Protein AF-A0A1I8D0S3-F1 (afdb_monomer_lite)

Sequence (203 aa):
MSKLLKAFLSNPPATHYLSRSLTTKRNPNIQIRMSQGSDTSQIRKLLYEDFLQNEPIARILQITAEDCKVYFESLLGHPFTKEHSICAYPYILFAKLKHLTFDENLNTDATVGIDKDSDIGKFRAIIKQTKTESTAIIPKGCHTLIRHELISVPINYGGCGVGQRMCTEGLDMLIKKVPEIQFSWTESTSEYSFKATSKVEIF

Radius of gyration: 17.27 Å; chains: 1; bounding box: 38×47×44 Å

Structure (mmCIF, N/CA/C/O backbone):
data_AF-A0A1I8D0S3-F1
#
_entry.id   AF-A0A1I8D0S3-F1
#
loop_
_atom_site.group_PDB
_atom_site.id
_atom_site.type_symbol
_atom_site.label_atom_id
_atom_site.label_alt_id
_atom_site.label_comp_id
_atom_site.label_asym_id
_atom_site.label_entity_id
_atom_site.label_seq_id
_atom_site.pdbx_PDB_ins_code
_atom_site.Cartn_x
_atom_site.Cartn_y
_atom_site.Cartn_z
_atom_site.occupancy
_atom_site.B_iso_or_equiv
_atom_site.auth_seq_id
_atom_site.auth_comp_id
_atom_site.auth_asym_id
_atom_site.auth_atom_id
_atom_site.pdbx_PDB_model_num
ATOM 1 N N . MET A 1 1 ? -18.062 8.405 -19.577 1.00 44.22 1 MET A N 1
ATOM 2 C CA . MET A 1 1 ? -16.936 7.441 -19.534 1.00 44.22 1 MET A CA 1
ATOM 3 C C . MET A 1 1 ? -15.738 8.077 -20.235 1.00 44.22 1 MET A C 1
ATOM 5 O O . MET A 1 1 ? -15.873 8.437 -21.401 1.00 44.22 1 MET A O 1
ATOM 9 N N . SER A 1 2 ? -14.636 8.347 -19.523 1.00 49.31 2 SER A N 1
ATOM 10 C CA . SER A 1 2 ? -13.513 9.144 -20.054 1.00 49.31 2 SER A CA 1
ATOM 11 C C . SER A 1 2 ? -12.771 8.411 -21.184 1.00 49.31 2 SER A C 1
ATOM 13 O O . SER A 1 2 ? -12.760 7.179 -21.238 1.00 49.31 2 SER A O 1
ATOM 15 N N . LYS A 1 3 ? -12.139 9.160 -22.101 1.00 42.34 3 LYS A N 1
ATOM 16 C CA . LYS A 1 3 ? -11.325 8.595 -23.199 1.00 42.34 3 LYS A CA 1
ATOM 17 C C . LYS A 1 3 ? -10.197 7.684 -22.684 1.00 42.34 3 LYS A C 1
ATOM 19 O O . LYS A 1 3 ? -9.874 6.704 -23.345 1.00 42.34 3 LYS A O 1
ATOM 24 N N . LEU A 1 4 ? -9.671 7.964 -21.489 1.00 37.38 4 LEU A N 1
ATOM 25 C CA . LEU A 1 4 ? -8.655 7.150 -20.814 1.00 37.38 4 LEU A CA 1
ATOM 26 C C . LEU A 1 4 ? -9.190 5.763 -20.431 1.00 37.38 4 LEU A C 1
ATOM 28 O O . LEU A 1 4 ? -8.530 4.756 -20.668 1.00 37.38 4 LEU A O 1
ATOM 32 N N . LEU A 1 5 ? -10.423 5.704 -19.917 1.00 36.44 5 LEU A N 1
ATOM 33 C CA . LEU A 1 5 ? -11.072 4.445 -19.552 1.00 36.44 5 LEU A CA 1
ATOM 34 C C . LEU A 1 5 ? -11.363 3.581 -20.791 1.00 36.44 5 LEU A C 1
ATOM 36 O O . LEU A 1 5 ? -11.221 2.365 -20.745 1.00 36.44 5 LEU A O 1
ATOM 40 N N . LYS A 1 6 ? -11.719 4.209 -21.924 1.00 40.00 6 LYS A N 1
ATOM 41 C CA . LYS A 1 6 ? -11.861 3.505 -23.210 1.00 40.00 6 LYS A CA 1
ATOM 42 C C . LYS A 1 6 ? -10.529 2.937 -23.701 1.00 40.00 6 LYS A C 1
ATOM 44 O O . LYS A 1 6 ? -10.516 1.787 -24.117 1.00 40.00 6 LYS A O 1
ATOM 49 N N . ALA A 1 7 ? -9.437 3.701 -23.603 1.00 40.97 7 ALA A N 1
ATOM 50 C CA . ALA A 1 7 ? -8.102 3.255 -24.006 1.00 40.97 7 ALA A CA 1
ATOM 51 C C . ALA A 1 7 ? -7.618 2.040 -23.191 1.00 40.97 7 ALA A C 1
ATOM 53 O O . ALA A 1 7 ? -7.082 1.091 -23.763 1.00 40.97 7 ALA A O 1
ATOM 54 N N . PHE A 1 8 ? -7.876 2.042 -21.877 1.00 37.53 8 PHE A N 1
ATOM 55 C CA . PHE A 1 8 ? -7.520 0.946 -20.970 1.00 37.53 8 PHE A CA 1
ATOM 56 C C . PHE A 1 8 ? -8.289 -0.352 -21.272 1.00 37.53 8 PHE A C 1
ATOM 58 O O . PHE A 1 8 ? -7.738 -1.442 -21.167 1.00 37.53 8 PHE A O 1
ATOM 65 N N . LEU A 1 9 ? -9.551 -0.241 -21.701 1.00 42.16 9 LEU A N 1
ATOM 66 C CA . LEU A 1 9 ? -10.380 -1.394 -22.072 1.00 42.16 9 LEU A CA 1
ATOM 67 C C . LEU A 1 9 ? -10.106 -1.908 -23.495 1.00 42.16 9 LEU A C 1
ATOM 69 O O . LEU A 1 9 ? -10.365 -3.075 -23.774 1.00 42.16 9 LEU A O 1
ATOM 73 N N . SER A 1 10 ? -9.599 -1.060 -24.396 1.00 39.72 10 SER A N 1
ATOM 74 C CA . SER A 1 10 ? -9.344 -1.423 -25.799 1.00 39.72 10 SER A CA 1
ATOM 75 C C . SER A 1 10 ? -7.997 -2.106 -26.056 1.00 39.72 10 SER A C 1
ATOM 77 O O . SER A 1 10 ? -7.841 -2.727 -27.099 1.00 39.72 10 SER A O 1
ATOM 79 N N . ASN A 1 11 ? -7.039 -2.002 -25.129 1.00 37.41 11 ASN A N 1
ATOM 80 C CA . ASN A 1 11 ? -5.733 -2.664 -25.203 1.00 37.41 11 ASN A CA 1
ATOM 81 C C . ASN A 1 11 ? -5.403 -3.298 -23.843 1.00 37.41 11 ASN A C 1
ATOM 83 O O . ASN A 1 11 ? -4.572 -2.758 -23.106 1.00 37.41 11 ASN A O 1
ATOM 87 N N . PRO A 1 12 ? -6.057 -4.413 -23.466 1.00 38.16 12 PRO A N 1
ATOM 88 C CA . PRO A 1 12 ? -5.646 -5.145 -22.280 1.00 38.16 12 PRO A CA 1
ATOM 89 C C . PRO A 1 12 ? -4.169 -5.544 -22.453 1.00 38.16 12 PRO A C 1
ATOM 91 O O . PRO A 1 12 ? -3.818 -6.114 -23.492 1.00 38.16 12 PRO A O 1
ATOM 94 N N . PRO A 1 13 ? -3.276 -5.223 -21.497 1.00 40.91 13 PRO A N 1
ATOM 95 C CA . PRO A 1 13 ? -1.889 -5.653 -21.580 1.00 40.91 13 PRO A CA 1
ATOM 96 C C . PRO A 1 13 ? -1.868 -7.172 -21.729 1.00 40.91 13 PRO A C 1
ATOM 98 O O . PRO A 1 13 ? -2.562 -7.869 -20.989 1.00 40.91 13 PRO A O 1
ATOM 101 N N . ALA A 1 14 ? -1.109 -7.662 -22.714 1.00 36.03 14 ALA A N 1
ATOM 102 C CA . ALA A 1 14 ? -1.033 -9.074 -23.058 1.00 36.03 14 ALA A CA 1
ATOM 103 C C . ALA A 1 14 ? -0.903 -9.929 -21.789 1.00 36.03 14 ALA A C 1
ATOM 105 O O . ALA A 1 14 ? 0.106 -9.885 -21.083 1.00 36.03 14 ALA A O 1
ATOM 106 N N . THR A 1 15 ? -1.947 -10.704 -21.500 1.00 39.09 15 THR A N 1
ATOM 107 C CA . THR A 1 15 ? -2.009 -11.694 -20.424 1.00 39.09 15 THR A CA 1
ATOM 108 C C . THR A 1 15 ? -1.133 -12.893 -20.784 1.00 39.09 15 THR A C 1
ATOM 110 O O . THR A 1 15 ? -1.614 -14.002 -20.984 1.00 39.09 15 THR A O 1
ATOM 113 N N . HIS A 1 16 ? 0.178 -12.678 -20.869 1.00 31.36 16 HIS A N 1
ATOM 114 C CA . HIS A 1 16 ? 1.186 -13.735 -20.903 1.00 31.36 16 HIS A CA 1
ATOM 115 C C . HIS A 1 16 ? 1.765 -13.963 -19.504 1.00 31.36 16 HIS A C 1
ATOM 117 O O . HIS A 1 16 ? 2.970 -14.022 -19.313 1.00 31.36 16 HIS A O 1
ATOM 123 N N . TYR A 1 17 ? 0.897 -14.133 -18.507 1.00 40.31 17 TYR A N 1
ATOM 124 C CA . TYR A 1 17 ? 1.278 -14.747 -17.237 1.00 40.31 17 TYR A CA 1
ATOM 125 C C . TYR A 1 17 ? 0.223 -15.781 -16.870 1.00 40.31 17 TYR A C 1
ATOM 127 O O . TYR A 1 17 ? -0.753 -15.515 -16.178 1.00 40.31 17 TYR A O 1
ATOM 135 N N . LEU A 1 18 ? 0.441 -16.951 -17.472 1.00 33.97 18 LEU A N 1
ATOM 136 C CA . LEU A 1 18 ? -0.115 -18.269 -17.197 1.00 33.97 18 LEU A CA 1
ATOM 137 C C . LEU A 1 18 ? -1.022 -18.353 -15.964 1.00 33.97 18 LEU A C 1
ATOM 139 O O . LEU A 1 18 ? -0.597 -18.112 -14.833 1.00 33.97 18 LEU A O 1
ATOM 143 N N . SER A 1 19 ? -2.225 -18.867 -16.217 1.00 33.97 19 SER A N 1
ATOM 144 C CA . SER A 1 19 ? -3.106 -19.562 -15.284 1.00 33.97 19 SER A CA 1
ATOM 145 C C . SER A 1 19 ? -2.373 -20.715 -14.582 1.00 33.97 19 SER A C 1
ATOM 147 O O . SER A 1 19 ? -2.614 -21.894 -14.840 1.00 33.97 19 SER A O 1
ATOM 149 N N . ARG A 1 20 ? -1.437 -20.408 -13.685 1.00 38.03 20 ARG A N 1
ATOM 150 C CA . ARG A 1 20 ? -1.008 -21.375 -12.684 1.00 38.03 20 ARG A CA 1
ATOM 151 C C . ARG A 1 20 ? -2.159 -21.487 -11.703 1.00 38.03 20 ARG A C 1
ATOM 153 O O . ARG A 1 20 ? -2.494 -20.513 -11.037 1.00 38.03 20 ARG A O 1
ATOM 160 N N . SER A 1 21 ? -2.771 -22.669 -11.661 1.00 35.53 21 SER A N 1
ATOM 161 C CA . SER A 1 21 ? -3.626 -23.120 -10.566 1.00 35.53 21 SER A CA 1
ATOM 162 C C . SER A 1 21 ? -3.042 -22.609 -9.245 1.00 35.53 21 SER A C 1
ATOM 164 O O . SER A 1 21 ? -1.994 -23.084 -8.806 1.00 35.53 21 SER A O 1
ATOM 166 N N . LEU A 1 22 ? -3.681 -21.593 -8.656 1.00 42.34 22 LEU A N 1
ATOM 167 C CA . LEU A 1 22 ? -3.302 -21.003 -7.376 1.00 42.34 22 LEU A CA 1
ATOM 168 C C . LEU A 1 22 ? -3.680 -21.990 -6.269 1.00 42.34 22 LEU A C 1
ATOM 170 O O . LEU A 1 22 ? -4.601 -21.760 -5.492 1.00 42.34 22 LEU A O 1
ATOM 174 N N . THR A 1 23 ? -2.971 -23.112 -6.180 1.00 40.44 23 THR A N 1
ATOM 175 C CA . THR A 1 23 ? -2.875 -23.839 -4.918 1.00 40.44 23 THR A CA 1
ATOM 176 C C . THR A 1 23 ? -2.068 -22.950 -3.983 1.00 40.44 23 THR A C 1
ATOM 178 O O . THR A 1 23 ? -0.839 -23.004 -3.962 1.00 40.44 23 THR A O 1
ATOM 181 N N . THR A 1 24 ? -2.764 -22.070 -3.264 1.00 51.47 24 THR A N 1
ATOM 182 C CA . THR A 1 24 ? -2.231 -21.171 -2.237 1.00 51.47 24 THR A CA 1
ATOM 183 C C . THR A 1 24 ? -1.714 -21.993 -1.060 1.00 51.47 24 THR A C 1
ATOM 185 O O . THR A 1 24 ? -2.347 -22.075 -0.008 1.00 51.47 24 THR A O 1
ATOM 188 N N . LYS A 1 25 ? -0.565 -22.653 -1.218 1.00 56.25 25 LYS A N 1
ATOM 189 C CA . LYS A 1 25 ? 0.147 -23.216 -0.073 1.00 56.25 25 LYS A CA 1
ATOM 190 C C . LYS A 1 25 ? 0.787 -22.059 0.683 1.00 56.25 25 LYS A C 1
ATOM 192 O O . LYS A 1 25 ? 1.736 -21.441 0.205 1.00 56.25 25 LYS A O 1
ATOM 197 N N . ARG A 1 26 ? 0.232 -21.761 1.861 1.00 67.06 26 ARG A N 1
ATOM 198 C CA . ARG A 1 26 ? 0.803 -20.818 2.828 1.00 67.06 26 ARG A CA 1
ATOM 199 C C . ARG A 1 26 ? 2.270 -21.183 3.049 1.00 67.06 26 ARG A C 1
ATOM 201 O O . ARG A 1 26 ? 2.559 -22.307 3.447 1.00 67.06 26 ARG A O 1
ATOM 208 N N . ASN A 1 27 ? 3.183 -20.246 2.800 1.00 69.69 27 ASN A N 1
ATOM 209 C CA . ASN A 1 27 ? 4.579 -20.423 3.181 1.00 69.69 27 ASN A CA 1
ATO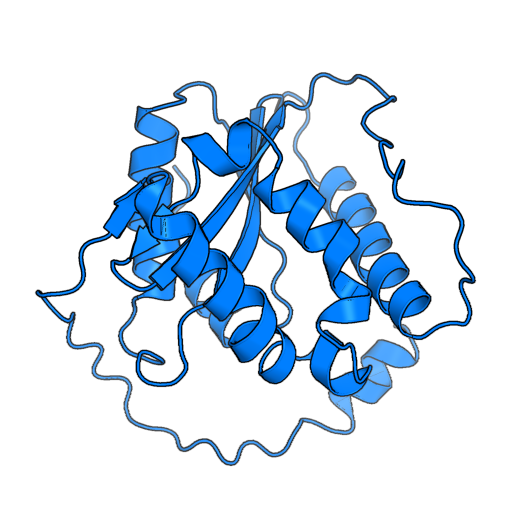M 210 C C . ASN A 1 27 ? 4.693 -20.183 4.701 1.00 69.69 27 ASN A C 1
ATOM 212 O O . ASN A 1 27 ? 4.486 -19.043 5.131 1.00 69.69 27 ASN A O 1
ATOM 216 N N . PRO A 1 28 ? 4.976 -21.219 5.515 1.00 69.69 28 PRO A N 1
ATOM 217 C CA . PRO A 1 28 ? 5.017 -21.091 6.972 1.00 69.69 28 PRO A CA 1
ATOM 218 C C . PRO A 1 28 ? 6.174 -20.208 7.454 1.00 69.69 28 PRO A C 1
ATOM 220 O O . PRO A 1 28 ? 6.114 -19.686 8.560 1.00 69.69 28 PRO A O 1
ATOM 223 N N . ASN A 1 29 ? 7.186 -19.983 6.613 1.00 76.75 29 ASN A N 1
ATOM 224 C CA . ASN A 1 29 ? 8.354 -19.176 6.957 1.00 76.75 29 ASN A CA 1
ATOM 225 C C . ASN A 1 29 ? 8.113 -17.669 6.768 1.00 76.75 29 ASN A C 1
ATOM 227 O O . ASN A 1 29 ? 8.973 -16.867 7.119 1.00 76.75 29 ASN A O 1
ATOM 231 N N . ILE A 1 30 ? 6.966 -17.267 6.203 1.00 81.12 30 ILE A N 1
ATOM 232 C CA . ILE A 1 30 ? 6.614 -15.853 6.029 1.00 81.12 30 ILE A CA 1
ATOM 233 C C . ILE A 1 30 ? 5.783 -15.388 7.223 1.00 81.12 30 ILE A C 1
ATOM 235 O O . ILE A 1 30 ? 4.610 -15.764 7.370 1.00 81.12 30 ILE A O 1
ATOM 239 N N . GLN A 1 31 ? 6.383 -14.522 8.036 1.00 87.06 31 GLN A N 1
ATOM 240 C CA . GLN A 1 31 ? 5.745 -13.890 9.186 1.00 87.06 31 GLN A CA 1
ATOM 241 C C . GLN A 1 31 ? 5.249 -12.486 8.831 1.00 87.06 31 GLN A C 1
ATOM 243 O O . GLN A 1 31 ? 6.036 -11.652 8.384 1.00 87.06 31 GLN A O 1
ATOM 248 N N . ILE A 1 32 ? 3.964 -12.221 9.082 1.00 88.25 32 ILE A N 1
ATOM 249 C CA . ILE A 1 32 ? 3.396 -10.869 9.040 1.00 88.25 32 ILE A CA 1
ATOM 250 C C . ILE A 1 32 ? 3.638 -10.210 10.403 1.00 88.25 32 ILE A C 1
ATOM 252 O O . ILE A 1 32 ? 3.363 -10.817 11.438 1.00 88.25 32 ILE A O 1
ATOM 256 N N . ARG A 1 33 ? 4.184 -8.994 10.419 1.00 89.88 33 ARG A N 1
ATOM 257 C CA . ARG A 1 33 ? 4.495 -8.206 11.622 1.00 89.88 33 ARG A CA 1
ATOM 258 C C . ARG A 1 33 ? 4.450 -6.710 11.320 1.00 89.88 33 ARG A C 1
ATOM 260 O O . ARG A 1 33 ? 4.421 -6.321 10.162 1.00 89.88 33 ARG A O 1
ATOM 267 N N . MET A 1 34 ? 4.515 -5.866 12.344 1.00 87.56 34 MET A N 1
ATOM 268 C CA . MET A 1 34 ? 4.767 -4.434 12.142 1.00 87.56 34 MET A CA 1
ATOM 269 C C . MET A 1 34 ? 6.197 -4.204 11.626 1.00 87.56 34 MET A C 1
ATOM 271 O O . MET A 1 34 ? 7.123 -4.959 11.963 1.00 87.56 34 MET A O 1
ATOM 275 N N . SER A 1 35 ? 6.379 -3.164 10.814 1.00 86.62 35 SER A N 1
ATOM 276 C CA . SER A 1 35 ? 7.694 -2.721 10.359 1.00 86.62 35 SER A CA 1
ATOM 277 C C . SER A 1 35 ? 8.547 -2.236 11.524 1.00 86.62 35 SER A C 1
ATOM 279 O O . SER A 1 35 ? 8.046 -1.651 12.483 1.00 86.62 35 SER A O 1
ATOM 281 N N . GLN A 1 36 ? 9.851 -2.434 11.410 1.00 86.75 36 GLN A N 1
ATOM 282 C CA . GLN A 1 36 ? 10.855 -1.941 12.343 1.00 86.75 36 GLN A CA 1
ATOM 283 C C . GLN A 1 36 ? 11.834 -1.025 11.606 1.00 86.75 36 GLN A C 1
ATOM 285 O O . GLN A 1 36 ? 11.957 -1.085 10.384 1.00 86.75 36 GLN A O 1
ATOM 290 N N . GLY A 1 37 ? 12.583 -0.197 12.342 1.00 83.44 37 GLY A N 1
ATOM 291 C CA . GLY A 1 37 ? 13.575 0.702 11.737 1.00 83.44 37 GLY A CA 1
ATOM 292 C C . GLY A 1 37 ? 14.613 -0.029 10.872 1.00 83.44 37 GLY A C 1
ATOM 293 O O . GLY A 1 37 ? 15.036 0.500 9.843 1.00 83.44 37 GLY A O 1
ATOM 294 N N . SER A 1 38 ? 14.948 -1.272 11.232 1.00 86.56 38 SER A N 1
ATOM 295 C CA . SER A 1 38 ? 15.829 -2.170 10.473 1.00 86.56 38 SER A CA 1
ATOM 296 C C . SER A 1 38 ? 15.293 -2.561 9.089 1.00 86.56 38 SER A C 1
ATOM 298 O O . SER A 1 38 ? 16.089 -2.936 8.231 1.00 86.56 38 SER A O 1
ATOM 300 N N . ASP A 1 39 ? 13.988 -2.431 8.827 1.00 84.31 39 ASP A N 1
ATOM 301 C CA . ASP A 1 39 ? 13.392 -2.763 7.527 1.00 84.31 39 ASP A CA 1
ATOM 302 C C . ASP A 1 39 ? 13.606 -1.648 6.482 1.00 84.31 39 ASP A C 1
ATOM 304 O O . ASP A 1 39 ? 13.488 -1.899 5.284 1.00 84.31 39 ASP A O 1
ATOM 308 N N . THR A 1 40 ? 13.946 -0.419 6.904 1.00 82.69 40 THR A N 1
ATOM 309 C CA . THR A 1 40 ? 13.958 0.809 6.069 1.00 82.69 40 THR A CA 1
ATOM 310 C C . THR A 1 40 ? 14.744 0.681 4.759 1.00 82.69 40 THR A C 1
ATOM 312 O O . THR A 1 40 ? 14.335 1.218 3.729 1.00 82.69 40 THR A O 1
ATOM 315 N N . SER A 1 41 ? 15.879 -0.018 4.758 1.00 83.69 41 SER A N 1
ATOM 316 C CA . SER A 1 41 ? 16.671 -0.209 3.536 1.00 83.69 41 SER A CA 1
ATOM 317 C C . SER A 1 41 ? 15.968 -1.132 2.535 1.00 83.69 41 SER A C 1
ATOM 319 O O . SER A 1 41 ? 15.922 -0.825 1.345 1.00 83.69 41 SER A O 1
ATOM 321 N N . GLN A 1 42 ? 15.361 -2.220 3.015 1.00 82.44 42 GLN A N 1
ATOM 322 C CA . GLN A 1 42 ? 14.602 -3.167 2.193 1.00 82.44 42 GLN A CA 1
ATOM 323 C C . GLN A 1 42 ? 13.309 -2.539 1.669 1.00 82.44 42 GLN A C 1
ATOM 325 O O . GLN A 1 42 ? 12.960 -2.734 0.509 1.00 82.44 42 GLN A O 1
ATOM 330 N N . ILE A 1 43 ? 12.658 -1.717 2.495 1.00 83.06 43 ILE A N 1
ATOM 331 C CA . ILE A 1 43 ? 11.526 -0.861 2.121 1.00 83.06 43 ILE A CA 1
ATOM 332 C C . ILE A 1 43 ? 11.859 -0.010 0.904 1.00 83.06 43 ILE A C 1
ATOM 334 O O . ILE A 1 43 ? 11.154 -0.057 -0.103 1.00 83.06 43 ILE A O 1
ATOM 338 N N . ARG A 1 44 ? 12.939 0.768 0.996 1.00 83.69 44 ARG A N 1
ATOM 339 C CA . ARG A 1 44 ? 13.351 1.649 -0.093 1.00 83.69 44 ARG A CA 1
ATOM 340 C C . ARG A 1 44 ? 13.653 0.840 -1.343 1.00 83.69 44 ARG A C 1
ATOM 342 O O . ARG A 1 44 ? 13.133 1.171 -2.400 1.00 83.69 44 ARG A O 1
ATOM 349 N N . LYS A 1 45 ? 14.405 -0.253 -1.210 1.00 84.06 45 LYS A N 1
ATOM 350 C CA . LYS A 1 45 ? 14.701 -1.142 -2.334 1.00 84.06 45 LYS A CA 1
ATOM 351 C C . LYS A 1 45 ? 13.424 -1.622 -3.034 1.00 84.06 45 LYS A C 1
ATOM 353 O O . LYS A 1 45 ? 13.279 -1.439 -4.236 1.00 84.06 45 LYS A O 1
ATOM 358 N N . LEU A 1 46 ? 12.463 -2.148 -2.274 1.00 83.75 46 LEU A N 1
ATOM 359 C CA . LEU A 1 46 ? 11.190 -2.633 -2.807 1.00 83.75 46 LEU A CA 1
ATOM 360 C C . LEU A 1 46 ? 10.407 -1.535 -3.542 1.00 83.75 46 LEU A C 1
ATOM 362 O O . LEU A 1 46 ? 9.798 -1.804 -4.572 1.00 83.75 46 LEU A O 1
ATOM 366 N N . LEU A 1 47 ? 10.396 -0.304 -3.027 1.00 83.12 47 LEU A N 1
ATOM 367 C CA . LEU A 1 47 ? 9.659 0.801 -3.646 1.00 83.12 47 LEU A CA 1
ATOM 368 C C . LEU A 1 47 ? 10.350 1.353 -4.897 1.00 83.12 47 LEU A C 1
ATOM 370 O O . LEU A 1 47 ? 9.698 1.560 -5.919 1.00 83.12 47 LEU A O 1
ATOM 374 N N . TYR A 1 48 ? 11.656 1.597 -4.817 1.00 83.06 48 TYR A N 1
ATOM 375 C CA . TYR A 1 48 ? 12.408 2.252 -5.885 1.00 83.06 48 TYR A CA 1
ATOM 376 C C . TYR A 1 48 ? 12.797 1.296 -7.017 1.00 83.06 48 TYR A C 1
ATOM 378 O O . TYR A 1 48 ? 12.833 1.721 -8.169 1.00 83.06 48 TYR A O 1
ATOM 386 N N . GLU A 1 49 ? 13.075 0.026 -6.710 1.00 80.94 49 GLU A N 1
ATOM 387 C CA . GLU A 1 49 ? 13.585 -0.940 -7.692 1.00 80.94 49 GLU A CA 1
ATOM 388 C C . GLU A 1 49 ? 12.490 -1.882 -8.207 1.00 80.94 49 GLU A C 1
ATOM 390 O O . GLU A 1 49 ? 12.415 -2.118 -9.411 1.00 80.94 49 GLU A O 1
ATOM 395 N N . ASP A 1 50 ? 11.600 -2.370 -7.335 1.00 79.00 50 ASP A N 1
ATOM 396 C CA . ASP A 1 50 ? 10.618 -3.394 -7.723 1.00 79.00 50 ASP A CA 1
ATOM 397 C C . ASP A 1 50 ? 9.232 -2.808 -8.029 1.00 79.00 50 ASP A C 1
ATOM 399 O O . ASP A 1 50 ? 8.627 -3.135 -9.051 1.00 79.00 50 ASP A O 1
ATOM 403 N N . PHE A 1 51 ? 8.694 -1.950 -7.158 1.00 82.62 51 PHE A N 1
ATOM 404 C CA . PHE A 1 51 ? 7.308 -1.488 -7.258 1.00 82.62 51 PHE A CA 1
ATOM 405 C C . PHE A 1 51 ? 7.055 -0.700 -8.545 1.00 82.62 51 PHE A C 1
ATOM 407 O O . PHE A 1 51 ? 6.140 -1.041 -9.288 1.00 82.62 51 PHE A O 1
ATOM 414 N N . LEU A 1 52 ? 7.882 0.303 -8.852 1.00 82.06 52 LEU A N 1
ATOM 415 C CA . LEU A 1 52 ? 7.685 1.158 -10.032 1.00 82.06 52 LEU A CA 1
ATOM 416 C C . LEU A 1 52 ? 7.753 0.390 -11.359 1.00 82.06 52 LEU A C 1
ATOM 418 O O . LEU A 1 52 ? 7.072 0.750 -12.314 1.00 82.06 52 LEU A O 1
ATOM 422 N N . GLN A 1 53 ? 8.517 -0.704 -11.407 1.00 81.19 53 GLN A N 1
ATOM 423 C CA . GLN A 1 53 ? 8.612 -1.560 -12.594 1.00 81.19 53 GLN A CA 1
ATOM 424 C C . GLN A 1 53 ? 7.348 -2.404 -12.818 1.00 81.19 53 GLN A C 1
ATOM 426 O O . GLN A 1 53 ? 7.078 -2.849 -13.937 1.00 81.19 53 GLN A O 1
ATOM 431 N N . ASN A 1 54 ? 6.569 -2.635 -11.758 1.00 81.19 54 ASN A N 1
ATOM 432 C CA . ASN A 1 54 ? 5.428 -3.547 -11.759 1.00 81.19 54 ASN A CA 1
ATOM 433 C C . ASN A 1 54 ? 4.074 -2.845 -11.545 1.00 81.19 54 ASN A C 1
ATOM 435 O O . ASN A 1 54 ? 3.036 -3.443 -11.830 1.00 81.19 54 ASN A O 1
ATOM 439 N N . GLU A 1 55 ? 4.056 -1.594 -11.075 1.00 85.56 55 GLU A N 1
ATOM 440 C CA . GLU A 1 55 ? 2.834 -0.804 -10.916 1.00 85.56 55 GLU A CA 1
ATOM 441 C C . GLU A 1 55 ? 2.296 -0.382 -12.298 1.00 85.56 55 GLU A C 1
ATOM 443 O O . GLU A 1 55 ? 3.017 0.258 -13.071 1.00 85.56 55 GLU A O 1
ATOM 448 N N . PRO A 1 56 ? 1.046 -0.746 -12.651 1.00 87.75 56 PRO A N 1
ATOM 449 C CA . PRO A 1 56 ? 0.517 -0.527 -13.994 1.00 87.75 56 PRO A CA 1
ATOM 450 C C . PRO A 1 56 ? 0.586 0.916 -14.498 1.00 87.75 56 PRO A C 1
ATOM 452 O O . PRO A 1 56 ? 0.948 1.121 -15.658 1.00 87.75 56 PRO A O 1
ATOM 455 N N . ILE A 1 57 ? 0.246 1.908 -13.669 1.00 85.88 57 ILE A N 1
ATOM 456 C CA . ILE A 1 57 ? 0.200 3.305 -14.112 1.00 85.88 57 ILE A CA 1
ATOM 457 C C . ILE A 1 57 ? 1.617 3.871 -14.266 1.00 85.88 57 ILE A C 1
ATOM 459 O O . ILE A 1 57 ? 1.913 4.472 -15.298 1.00 85.88 57 ILE A O 1
ATOM 463 N N . ALA A 1 58 ? 2.505 3.626 -13.305 1.00 84.62 58 ALA A N 1
ATOM 464 C CA . ALA A 1 58 ? 3.907 4.022 -13.335 1.00 84.62 58 ALA A CA 1
ATOM 465 C C . ALA A 1 58 ? 4.606 3.470 -14.575 1.00 84.62 58 ALA A C 1
ATOM 467 O O . ALA A 1 58 ? 5.291 4.212 -15.273 1.00 84.62 58 ALA A O 1
ATOM 468 N N . ARG A 1 59 ? 4.353 2.201 -14.917 1.00 86.38 59 ARG A N 1
ATOM 469 C CA . ARG A 1 59 ? 4.916 1.579 -16.118 1.00 86.38 59 ARG A CA 1
ATOM 470 C C . ARG A 1 59 ? 4.391 2.207 -17.410 1.00 86.38 59 ARG A C 1
ATOM 472 O O . ARG A 1 59 ? 5.170 2.424 -18.332 1.00 86.38 59 ARG A O 1
ATOM 479 N N . ILE A 1 60 ? 3.088 2.496 -17.495 1.00 87.56 60 ILE A N 1
ATOM 480 C CA . ILE A 1 60 ? 2.491 3.146 -18.679 1.00 87.56 60 ILE A CA 1
ATOM 481 C C . ILE A 1 60 ? 3.053 4.559 -18.867 1.00 87.56 60 ILE A C 1
ATOM 483 O O . ILE A 1 60 ? 3.322 4.967 -19.993 1.00 87.56 60 ILE A O 1
ATOM 487 N N . LEU A 1 61 ? 3.233 5.286 -17.767 1.00 84.81 61 LEU A N 1
ATOM 488 C CA . LEU A 1 61 ? 3.716 6.665 -17.750 1.00 84.81 61 LEU A CA 1
ATOM 489 C C . LEU A 1 61 ? 5.248 6.775 -17.672 1.00 84.81 61 LEU A C 1
ATOM 491 O O . LEU A 1 61 ? 5.760 7.881 -17.548 1.00 84.81 61 LEU A O 1
ATOM 495 N N . GLN A 1 62 ? 5.968 5.648 -17.730 1.00 86.94 62 GLN A N 1
ATOM 496 C CA . GLN A 1 62 ? 7.433 5.570 -17.639 1.00 86.94 62 GLN A CA 1
ATOM 497 C C . GLN A 1 62 ? 8.016 6.323 -16.430 1.00 86.94 62 GLN A C 1
ATOM 499 O O . GLN A 1 62 ? 9.084 6.926 -16.509 1.00 86.94 62 GLN A O 1
ATOM 504 N N . ILE A 1 63 ? 7.311 6.278 -15.299 1.00 84.25 63 ILE A N 1
ATOM 505 C CA . ILE A 1 63 ? 7.708 6.960 -14.067 1.00 84.25 63 ILE A CA 1
ATOM 506 C C . ILE A 1 63 ? 8.947 6.284 -13.484 1.00 84.25 63 ILE A C 1
ATOM 508 O O . ILE A 1 63 ? 8.967 5.071 -13.259 1.00 84.25 63 ILE A O 1
ATOM 512 N N . THR A 1 64 ? 9.970 7.081 -13.194 1.00 86.31 64 THR A N 1
ATOM 513 C CA . THR A 1 64 ? 11.227 6.612 -12.613 1.00 86.31 64 THR A CA 1
ATOM 514 C C . THR A 1 64 ? 11.256 6.762 -11.091 1.00 86.31 64 THR A C 1
ATOM 516 O O . THR A 1 64 ? 10.444 7.455 -10.474 1.00 86.31 64 THR A O 1
ATOM 519 N N . ALA A 1 65 ? 12.246 6.124 -10.462 1.00 85.12 65 ALA A N 1
ATOM 520 C CA . ALA A 1 65 ? 12.526 6.284 -9.037 1.00 85.12 65 ALA A CA 1
ATOM 521 C C . ALA A 1 65 ? 12.762 7.751 -8.636 1.00 85.12 65 ALA A C 1
ATOM 523 O O . ALA A 1 65 ? 12.302 8.170 -7.573 1.00 85.12 65 ALA A O 1
ATOM 524 N N . GLU A 1 66 ? 13.441 8.534 -9.480 1.00 85.75 66 GLU A N 1
ATOM 525 C CA . GLU A 1 66 ? 13.739 9.939 -9.182 1.00 85.75 66 GLU A CA 1
ATOM 526 C C . GLU A 1 66 ? 12.463 10.796 -9.217 1.00 85.75 66 GLU A C 1
ATOM 528 O O . GLU A 1 66 ? 12.268 11.629 -8.330 1.00 85.75 66 GLU A O 1
ATOM 533 N N . ASP A 1 67 ? 11.531 10.513 -10.136 1.00 82.94 67 ASP A N 1
ATOM 534 C CA . ASP A 1 67 ? 10.241 11.219 -10.235 1.00 82.94 67 ASP A CA 1
ATOM 535 C C . ASP A 1 67 ? 9.372 11.050 -8.975 1.00 82.94 67 ASP A C 1
ATOM 537 O O . ASP A 1 67 ? 8.631 11.955 -8.566 1.00 82.94 67 ASP A O 1
ATOM 541 N N . CYS A 1 68 ? 9.467 9.878 -8.337 1.00 79.94 68 CYS A N 1
ATOM 542 C CA . CYS A 1 68 ? 8.704 9.519 -7.141 1.00 79.94 68 CYS A CA 1
ATOM 543 C C . CYS A 1 68 ? 9.442 9.763 -5.822 1.00 79.94 68 CYS A C 1
ATOM 545 O O . CYS A 1 68 ? 8.819 9.676 -4.764 1.00 79.94 68 CYS A O 1
ATOM 547 N N . LYS A 1 69 ? 10.732 10.099 -5.849 1.00 82.00 69 LYS A N 1
ATOM 548 C CA . LYS A 1 69 ? 11.586 10.210 -4.657 1.00 82.00 69 LYS A CA 1
ATOM 549 C C . LYS A 1 69 ? 11.020 11.111 -3.575 1.00 82.00 69 LYS A C 1
ATOM 551 O O . LYS A 1 69 ? 10.904 10.693 -2.431 1.00 82.00 69 LYS A O 1
ATOM 556 N N . VAL A 1 70 ? 10.588 12.320 -3.930 1.00 79.12 70 VAL A N 1
ATOM 557 C CA . VAL A 1 70 ? 9.991 13.254 -2.957 1.00 79.12 70 VAL A CA 1
ATOM 558 C C . VAL A 1 70 ? 8.727 12.663 -2.323 1.00 79.12 70 VAL A C 1
ATOM 560 O O . VAL A 1 70 ? 8.525 12.784 -1.116 1.00 79.12 70 VAL A O 1
ATOM 563 N N . TYR A 1 71 ? 7.890 11.991 -3.118 1.00 77.50 71 TYR A N 1
ATOM 564 C CA . TYR A 1 71 ? 6.668 11.356 -2.626 1.00 77.50 71 TYR A CA 1
ATOM 565 C C . TYR A 1 71 ? 6.979 10.177 -1.695 1.00 77.50 71 TYR A C 1
ATOM 567 O O . TYR A 1 71 ? 6.428 10.111 -0.596 1.00 77.50 71 TYR A O 1
ATOM 575 N N . PHE A 1 72 ? 7.888 9.281 -2.086 1.00 81.75 72 PHE A N 1
ATOM 576 C CA . PHE A 1 72 ? 8.272 8.138 -1.260 1.00 81.75 72 PHE A CA 1
ATOM 577 C C . PHE A 1 72 ? 8.995 8.566 0.017 1.00 81.75 72 PHE A C 1
ATOM 579 O O . PHE A 1 72 ? 8.652 8.071 1.085 1.00 81.75 72 PHE A O 1
ATOM 586 N N . GLU A 1 73 ? 9.911 9.533 -0.033 1.00 82.94 73 GLU A N 1
ATOM 587 C CA . GLU A 1 73 ? 10.559 10.047 1.178 1.00 82.94 73 GLU A CA 1
ATOM 588 C C . GLU A 1 73 ? 9.567 10.755 2.110 1.00 82.94 73 GLU A C 1
ATOM 590 O O . GLU A 1 73 ? 9.647 10.590 3.326 1.00 82.94 73 GLU A O 1
ATOM 595 N N . SER A 1 74 ? 8.576 11.474 1.571 1.00 80.19 74 SER A N 1
ATOM 596 C CA . SER A 1 74 ? 7.487 12.037 2.380 1.00 80.19 74 SER A CA 1
ATOM 597 C C . SER A 1 74 ? 6.648 10.940 3.045 1.00 80.19 74 SER A C 1
ATOM 599 O O . SER A 1 74 ? 6.380 10.996 4.249 1.00 80.19 74 SER A O 1
ATOM 601 N N . LEU A 1 75 ? 6.273 9.906 2.285 1.00 78.50 75 LEU A N 1
ATOM 602 C CA . LEU A 1 75 ? 5.479 8.785 2.781 1.00 78.50 75 LEU A CA 1
ATOM 603 C C . LEU A 1 75 ? 6.218 8.003 3.874 1.00 78.50 75 LEU A C 1
ATOM 605 O O . LEU A 1 75 ? 5.644 7.759 4.935 1.00 78.50 75 LEU A O 1
ATOM 609 N N . LEU A 1 76 ? 7.482 7.647 3.632 1.00 80.50 76 LEU A N 1
ATOM 610 C CA . LEU A 1 76 ? 8.341 6.904 4.559 1.00 80.50 76 LEU A CA 1
ATOM 611 C C . LEU A 1 76 ? 8.797 7.752 5.751 1.00 80.50 76 LEU A C 1
ATOM 613 O O . LEU A 1 76 ? 9.072 7.224 6.827 1.00 80.50 76 LEU A O 1
ATOM 617 N N . GLY A 1 77 ? 8.886 9.068 5.572 1.00 80.81 77 GLY A N 1
ATOM 618 C CA . GLY A 1 77 ? 9.252 10.019 6.615 1.00 80.81 77 GLY A CA 1
ATOM 619 C C . GLY A 1 77 ? 8.156 10.228 7.659 1.00 80.81 77 GLY A C 1
ATOM 620 O O . GLY A 1 77 ? 8.477 10.563 8.804 1.00 80.81 77 GLY A O 1
ATOM 621 N N . HIS A 1 78 ? 6.894 9.999 7.285 1.00 80.94 78 HIS A N 1
ATOM 622 C CA . HIS A 1 78 ? 5.730 10.261 8.124 1.00 80.94 78 HIS A CA 1
ATOM 623 C C . HIS A 1 78 ? 5.742 9.401 9.407 1.00 80.94 78 HIS A C 1
ATOM 625 O O . HIS A 1 78 ? 5.882 8.177 9.306 1.00 80.94 78 HIS A O 1
ATOM 631 N N . PRO A 1 79 ? 5.536 9.992 10.606 1.00 80.38 79 PRO A N 1
ATOM 632 C CA . PRO A 1 79 ? 5.576 9.262 11.880 1.00 80.38 79 PRO A CA 1
ATOM 633 C C . PRO A 1 79 ? 4.654 8.044 11.896 1.00 80.38 79 PRO A C 1
ATOM 635 O O . PRO A 1 79 ? 5.078 6.941 12.230 1.00 80.38 79 PRO A O 1
ATOM 638 N N . PHE A 1 80 ? 3.421 8.217 11.405 1.00 80.31 80 PHE A N 1
ATOM 639 C CA . PHE A 1 80 ? 2.476 7.110 11.333 1.00 80.31 80 PHE A CA 1
ATOM 640 C C . PHE A 1 80 ? 3.004 5.940 10.494 1.00 80.31 80 PHE A C 1
ATOM 642 O O . PHE A 1 80 ? 2.997 4.812 10.973 1.00 80.31 80 PHE A O 1
ATOM 649 N N . THR A 1 81 ? 3.509 6.196 9.281 1.00 78.19 81 THR A N 1
ATOM 650 C CA . THR A 1 81 ? 4.049 5.148 8.403 1.00 78.19 81 THR A CA 1
ATOM 651 C C . THR A 1 81 ? 5.180 4.385 9.091 1.00 78.19 81 THR A C 1
ATOM 653 O O . THR A 1 81 ? 5.208 3.159 9.031 1.00 78.19 81 THR A O 1
ATOM 656 N N . LYS A 1 82 ? 6.085 5.084 9.787 1.00 80.50 82 LYS A N 1
ATOM 657 C CA . LYS A 1 82 ? 7.212 4.457 10.500 1.00 80.50 82 LYS A CA 1
ATOM 658 C C . LYS A 1 82 ? 6.761 3.508 11.606 1.00 80.50 82 LYS A C 1
ATOM 660 O O . LYS A 1 82 ? 7.371 2.465 11.808 1.00 80.50 82 LYS A O 1
ATOM 665 N N . GLU A 1 83 ? 5.702 3.871 12.316 1.00 80.19 83 GLU A N 1
ATOM 666 C CA . GLU A 1 83 ? 5.228 3.128 13.484 1.00 80.19 83 GLU A CA 1
ATOM 667 C C . GLU A 1 83 ? 4.158 2.078 13.156 1.00 80.19 83 GLU A C 1
ATOM 669 O O . GLU A 1 83 ? 3.874 1.212 13.992 1.00 80.19 83 GLU A O 1
ATOM 674 N N . HIS A 1 84 ? 3.544 2.161 11.973 1.00 82.56 84 HIS A N 1
ATOM 675 C CA . HIS A 1 84 ? 2.325 1.420 11.649 1.00 82.56 84 HIS A CA 1
ATOM 676 C C . HIS A 1 84 ? 2.320 0.741 10.271 1.00 82.56 84 HIS A C 1
ATOM 678 O O . HIS A 1 84 ? 1.287 0.213 9.860 1.00 82.56 84 HIS A O 1
ATOM 684 N N . SER A 1 85 ? 3.448 0.710 9.558 1.00 84.31 85 SER A N 1
ATOM 685 C CA . SER A 1 85 ? 3.553 -0.126 8.355 1.00 84.31 85 SER A CA 1
ATOM 686 C C . SER A 1 85 ? 3.611 -1.608 8.724 1.00 84.31 85 SER A C 1
ATOM 688 O O . SER A 1 85 ? 4.034 -1.988 9.817 1.00 84.31 85 SER A O 1
ATOM 690 N N . ILE A 1 86 ? 3.168 -2.455 7.801 1.00 87.25 86 ILE A N 1
ATOM 691 C CA . ILE A 1 86 ? 3.076 -3.903 7.974 1.00 87.25 86 ILE A CA 1
ATOM 692 C C . ILE A 1 86 ? 4.129 -4.548 7.078 1.00 87.25 86 ILE A C 1
ATOM 694 O O . ILE A 1 86 ? 4.240 -4.221 5.907 1.00 87.25 86 ILE A O 1
ATOM 698 N N . CYS A 1 87 ? 4.879 -5.506 7.595 1.00 85.12 87 CYS A N 1
ATOM 699 C CA . CYS A 1 87 ? 5.865 -6.274 6.850 1.00 85.12 87 CYS A CA 1
ATOM 700 C C . CYS A 1 87 ? 5.522 -7.763 6.883 1.00 85.12 87 CYS A C 1
ATOM 702 O O . CYS A 1 87 ? 5.198 -8.310 7.930 1.00 85.12 87 CYS A O 1
ATOM 704 N N . ALA A 1 88 ? 5.658 -8.449 5.759 1.00 81.75 88 ALA A N 1
ATOM 705 C CA . ALA A 1 88 ? 5.727 -9.894 5.658 1.00 81.75 88 ALA A CA 1
ATOM 706 C C . ALA A 1 88 ? 7.180 -10.325 5.473 1.00 81.75 88 ALA A C 1
ATOM 708 O O . ALA A 1 88 ? 7.566 -10.530 4.332 1.00 81.75 88 ALA A O 1
ATOM 709 N N . TYR A 1 89 ? 7.986 -10.431 6.535 1.00 65.12 89 TYR A N 1
ATOM 710 C CA . TYR A 1 89 ? 9.446 -10.552 6.413 1.00 65.12 89 TYR A CA 1
ATOM 711 C C . TYR A 1 89 ? 9.872 -11.515 5.288 1.00 65.12 89 TYR A C 1
ATOM 713 O O . TYR A 1 89 ? 9.485 -12.693 5.333 1.00 65.12 89 TYR A O 1
ATOM 721 N N . PRO A 1 90 ? 10.662 -11.042 4.299 1.00 53.31 90 PRO A N 1
ATOM 722 C CA . PRO A 1 90 ? 11.242 -9.688 4.107 1.00 53.31 90 PRO A CA 1
ATOM 723 C C . PRO A 1 90 ? 10.443 -8.652 3.246 1.00 53.31 90 PRO A C 1
ATOM 725 O O . PRO A 1 90 ? 11.031 -7.740 2.678 1.00 53.31 90 PRO A O 1
ATOM 728 N N . TYR A 1 91 ? 9.121 -8.751 3.106 1.00 63.12 91 TYR A N 1
ATOM 729 C CA . TYR A 1 91 ? 8.244 -7.926 2.232 1.00 63.12 91 TYR A CA 1
ATOM 730 C C . TYR A 1 91 ? 7.383 -6.927 2.998 1.00 63.12 91 TYR A C 1
ATOM 732 O O . TYR A 1 91 ? 7.295 -7.029 4.216 1.00 63.12 91 TYR A O 1
ATOM 740 N N . ILE A 1 92 ? 6.761 -5.947 2.325 1.00 58.69 92 ILE A N 1
ATOM 741 C CA . ILE A 1 92 ? 6.117 -4.810 3.008 1.00 58.69 92 ILE A CA 1
ATOM 742 C C . ILE A 1 92 ? 4.802 -4.352 2.361 1.00 58.69 92 ILE A C 1
ATOM 744 O O . ILE A 1 92 ? 4.700 -4.153 1.154 1.00 58.69 92 ILE A O 1
ATOM 748 N N . LEU A 1 93 ? 3.823 -4.078 3.218 1.00 58.00 93 LEU A N 1
ATOM 749 C CA . LEU A 1 93 ? 2.593 -3.333 2.987 1.00 58.00 93 LEU A CA 1
ATOM 750 C C . LEU A 1 93 ? 2.662 -1.988 3.737 1.00 58.00 93 LEU A C 1
ATOM 752 O O . LEU A 1 93 ? 2.814 -1.948 4.959 1.00 58.00 93 LEU A O 1
ATOM 756 N N . PHE A 1 94 ? 2.467 -0.877 3.029 1.00 55.16 94 PHE A N 1
ATOM 757 C CA . PHE A 1 94 ? 2.368 0.442 3.654 1.00 55.16 94 PHE A CA 1
ATOM 758 C C . PHE A 1 94 ? 0.915 0.795 3.937 1.00 55.16 94 PHE A C 1
ATOM 760 O O . PHE A 1 94 ? 0.077 0.878 3.035 1.00 55.16 94 PHE A O 1
ATOM 767 N N . ALA A 1 95 ? 0.641 1.075 5.206 1.00 51.31 95 ALA A N 1
ATOM 768 C CA . ALA A 1 95 ? -0.605 1.663 5.660 1.00 51.31 95 ALA A CA 1
ATOM 769 C C . ALA A 1 95 ? -0.323 3.077 6.181 1.00 51.31 95 ALA A C 1
ATOM 771 O O . ALA A 1 95 ? 0.585 3.288 6.985 1.00 51.31 95 ALA A O 1
ATOM 772 N N . LYS A 1 96 ? -1.105 4.054 5.725 1.00 50.09 96 LYS A N 1
ATOM 773 C CA . LYS A 1 96 ? -1.111 5.422 6.240 1.00 50.09 96 LYS A CA 1
ATOM 774 C C . LYS A 1 96 ? -2.457 5.668 6.913 1.00 50.09 96 LYS A C 1
ATOM 776 O O . LYS A 1 96 ? -3.495 5.698 6.257 1.00 50.09 96 LYS A O 1
ATOM 781 N N . LEU A 1 97 ? -2.458 5.867 8.224 1.00 43.66 97 LEU A N 1
ATOM 782 C CA . LEU A 1 97 ? -3.639 6.345 8.930 1.00 43.66 97 LEU A CA 1
ATOM 783 C C . LEU A 1 97 ? -3.852 7.801 8.587 1.00 43.66 97 LEU A C 1
ATOM 785 O O . LEU A 1 97 ? -2.931 8.623 8.623 1.00 43.66 97 LEU A O 1
ATOM 789 N N . LYS A 1 98 ? -5.097 8.096 8.254 1.00 49.28 98 LYS A N 1
ATOM 790 C CA . LYS A 1 98 ? -5.585 9.450 8.150 1.00 49.28 98 LYS A CA 1
ATOM 791 C C . LYS A 1 98 ? -6.560 9.624 9.303 1.00 49.28 98 LYS A C 1
ATOM 793 O O . LYS A 1 98 ? -7.647 9.052 9.296 1.00 49.28 98 LYS A O 1
ATOM 798 N N . HIS A 1 99 ? -6.177 10.425 10.290 1.00 42.31 99 HIS A N 1
ATOM 799 C CA . HIS A 1 99 ? -7.193 11.045 11.125 1.00 42.31 99 HIS A CA 1
ATOM 800 C C . HIS A 1 99 ? -7.952 12.021 10.229 1.00 42.31 99 HIS A C 1
ATOM 802 O O . HIS A 1 99 ? -7.372 12.971 9.707 1.00 42.31 99 HIS A O 1
ATOM 808 N N . LEU A 1 100 ? -9.237 11.753 10.009 1.00 42.25 100 LEU A N 1
ATOM 809 C CA . LEU A 1 100 ? -10.185 12.774 9.595 1.00 42.25 100 LEU A CA 1
ATOM 810 C C . LEU A 1 100 ? -10.616 13.505 10.869 1.00 42.25 100 LEU A C 1
ATOM 812 O O . LEU A 1 100 ? -11.767 13.445 11.289 1.00 42.25 100 LEU A O 1
ATOM 816 N N . THR A 1 101 ? -9.701 14.249 11.489 1.00 35.06 101 THR A N 1
ATOM 817 C CA . THR A 1 101 ? -10.170 15.544 11.967 1.00 35.06 101 THR A CA 1
ATOM 818 C C . THR A 1 101 ? -10.573 16.291 10.699 1.00 35.06 101 THR A C 1
ATOM 820 O O . THR A 1 101 ? -9.819 16.294 9.723 1.00 35.06 101 THR A O 1
ATOM 823 N N . PHE A 1 102 ? -11.789 16.839 10.657 1.00 36.75 102 PHE A N 1
ATOM 824 C CA . PHE A 1 102 ? -12.245 17.765 9.613 1.00 36.75 102 PHE A CA 1
ATOM 825 C C . PHE A 1 102 ? -11.428 19.068 9.686 1.00 36.75 102 PHE A C 1
ATOM 827 O O . PHE A 1 102 ? -11.964 20.158 9.822 1.00 36.75 102 PHE A O 1
ATOM 834 N N . ASP A 1 103 ? -10.106 18.952 9.670 1.00 34.00 103 ASP A N 1
ATOM 835 C CA . ASP A 1 103 ? -9.217 20.050 9.406 1.00 34.00 103 ASP A CA 1
ATOM 836 C C . ASP A 1 103 ? -9.108 20.104 7.885 1.00 34.00 103 ASP A C 1
ATOM 838 O O . ASP A 1 103 ? -8.454 19.278 7.235 1.00 34.00 103 ASP A O 1
ATOM 842 N N . GLU A 1 104 ? -9.830 21.061 7.311 1.00 37.09 104 GLU A N 1
ATOM 843 C CA . GLU A 1 104 ? -9.864 21.403 5.886 1.00 37.09 104 GLU A CA 1
ATOM 844 C C . GLU A 1 104 ? -8.450 21.641 5.301 1.00 37.09 104 GLU A C 1
ATOM 846 O O . GLU A 1 104 ? -8.263 21.691 4.085 1.00 37.09 104 GLU A O 1
ATOM 851 N N . ASN A 1 105 ? -7.426 21.681 6.161 1.00 34.78 105 ASN A N 1
ATOM 852 C CA . ASN A 1 105 ? -6.012 21.804 5.836 1.00 34.78 105 ASN A CA 1
ATOM 853 C C . ASN A 1 105 ? -5.270 20.479 5.579 1.00 34.78 105 ASN A C 1
ATOM 855 O O . ASN A 1 105 ? -4.100 20.512 5.200 1.00 34.78 105 ASN A O 1
ATOM 859 N N . LEU A 1 106 ? -5.921 19.307 5.649 1.00 37.81 106 LEU A N 1
ATOM 860 C CA . LEU A 1 106 ? -5.368 18.049 5.094 1.00 37.81 106 LEU A CA 1
ATOM 861 C C . LEU A 1 106 ? -5.310 18.037 3.554 1.00 37.81 106 LEU A C 1
ATOM 863 O O . LEU A 1 106 ? -5.017 17.013 2.934 1.00 37.81 106 LEU A O 1
ATOM 867 N N . ASN A 1 107 ? -5.517 19.200 2.941 1.00 38.28 107 ASN A N 1
ATOM 868 C CA . ASN A 1 107 ? -5.045 19.572 1.618 1.00 38.28 107 ASN A CA 1
ATOM 869 C C . ASN A 1 107 ? -3.524 19.834 1.608 1.00 38.28 107 ASN A C 1
ATOM 871 O O . ASN A 1 107 ? -3.036 20.678 0.858 1.00 38.28 107 ASN A O 1
ATOM 875 N N . THR A 1 108 ? -2.744 19.107 2.416 1.00 42.91 108 THR A N 1
ATOM 876 C CA . THR A 1 108 ? -1.280 19.084 2.330 1.00 42.91 108 THR A CA 1
ATOM 877 C C . THR A 1 108 ? -0.824 18.298 1.094 1.00 42.91 108 THR A C 1
ATOM 879 O O . THR A 1 108 ? 0.087 17.480 1.149 1.00 42.91 108 THR A O 1
ATOM 882 N N . ASP A 1 109 ? -1.354 18.666 -0.076 1.00 44.59 109 ASP A N 1
ATOM 883 C CA . ASP A 1 109 ? -0.588 18.722 -1.326 1.00 44.59 109 ASP A CA 1
ATOM 884 C C . ASP A 1 109 ? 0.458 19.862 -1.228 1.00 44.59 109 ASP A C 1
ATOM 886 O O . ASP A 1 109 ? 0.702 20.610 -2.171 1.00 44.59 109 ASP A O 1
ATOM 890 N N . ALA A 1 110 ? 1.146 19.984 -0.083 1.00 41.16 110 ALA A N 1
ATOM 891 C CA . ALA A 1 110 ? 2.387 20.745 0.027 1.00 41.16 110 ALA A CA 1
ATOM 892 C C . ALA A 1 110 ? 3.495 20.111 -0.836 1.00 41.16 110 ALA A C 1
ATOM 894 O O . ALA A 1 110 ? 4.577 20.674 -0.988 1.00 41.16 110 ALA A O 1
ATOM 895 N N . THR A 1 111 ? 3.219 18.968 -1.476 1.00 42.19 111 THR A N 1
ATOM 896 C CA . THR A 1 111 ? 3.929 18.524 -2.669 1.00 42.19 111 THR A CA 1
ATOM 897 C C . THR A 1 111 ? 3.556 19.382 -3.883 1.00 42.19 111 THR A C 1
ATOM 899 O O . THR A 1 111 ? 2.903 18.919 -4.810 1.00 42.19 111 THR A O 1
ATOM 902 N N . VAL A 1 112 ? 4.055 20.620 -3.832 1.00 38.59 112 VAL A N 1
ATOM 903 C CA . VAL A 1 112 ? 4.718 21.359 -4.912 1.00 38.59 112 VAL A CA 1
ATOM 904 C C . VAL A 1 112 ? 3.912 21.561 -6.198 1.00 38.59 112 VAL A C 1
ATOM 906 O O . VAL A 1 112 ? 3.620 20.622 -6.936 1.00 38.59 112 VAL A O 1
ATOM 909 N N . GLY A 1 113 ? 3.640 22.830 -6.519 1.00 46.81 113 GLY A N 1
ATOM 910 C CA . GLY A 1 113 ? 3.185 23.235 -7.845 1.00 46.81 113 GLY A CA 1
ATOM 911 C C . GLY A 1 113 ? 4.143 22.714 -8.910 1.00 46.81 113 GLY A C 1
ATOM 912 O O . GLY A 1 113 ? 5.308 23.091 -8.923 1.00 46.81 113 GLY A O 1
ATOM 913 N N . ILE A 1 114 ? 3.666 21.806 -9.758 1.00 51.94 114 ILE A N 1
ATOM 914 C CA . ILE A 1 114 ? 4.426 21.245 -10.872 1.00 51.94 114 ILE A CA 1
ATOM 915 C C . ILE A 1 114 ? 3.460 21.006 -12.030 1.00 51.94 114 ILE A C 1
ATOM 917 O O . ILE A 1 114 ? 2.306 20.616 -11.838 1.00 51.94 114 ILE A O 1
ATOM 921 N N . ASP A 1 115 ? 3.979 21.305 -13.213 1.00 53.84 115 ASP A N 1
ATOM 922 C CA . ASP A 1 115 ? 3.396 21.184 -14.538 1.00 53.84 115 ASP A CA 1
ATOM 923 C C . ASP A 1 115 ? 2.436 19.990 -14.699 1.00 53.84 115 ASP A C 1
ATOM 925 O O . ASP A 1 115 ? 2.838 18.820 -14.636 1.00 53.84 115 ASP A O 1
ATOM 929 N N . LYS A 1 116 ? 1.152 20.304 -14.919 1.00 59.75 116 LYS A N 1
ATOM 930 C CA . LYS A 1 116 ? 0.079 19.322 -15.144 1.00 59.75 116 LYS A CA 1
ATOM 931 C C . LYS A 1 116 ? 0.311 18.490 -16.405 1.00 59.75 116 LYS A C 1
ATOM 933 O O . LYS A 1 116 ? -0.259 17.404 -16.505 1.00 59.75 116 LYS A O 1
ATOM 938 N N . ASP A 1 117 ? 1.132 18.983 -17.329 1.00 67.31 117 ASP A N 1
ATOM 939 C CA . ASP A 1 117 ? 1.347 18.352 -18.626 1.00 67.31 117 ASP A CA 1
ATOM 940 C C . ASP A 1 117 ? 2.449 17.281 -18.587 1.00 67.31 117 ASP A C 1
ATOM 942 O O . ASP A 1 117 ? 2.489 16.402 -19.456 1.00 67.31 117 ASP A O 1
ATOM 946 N N . SER A 1 118 ? 3.272 17.269 -17.531 1.00 76.75 118 SER A N 1
ATOM 947 C CA . SER A 1 118 ? 4.238 16.198 -17.265 1.00 76.75 118 SER A CA 1
ATOM 948 C C . SER A 1 118 ? 3.550 14.864 -16.937 1.00 76.75 118 SER A C 1
ATOM 950 O O . SER A 1 118 ? 2.464 14.827 -16.350 1.00 76.75 118 SER A O 1
ATOM 952 N N . ASP A 1 119 ? 4.185 13.736 -17.263 1.00 74.62 119 ASP A N 1
ATOM 953 C CA . ASP A 1 119 ? 3.613 12.409 -16.986 1.00 74.62 119 ASP A CA 1
ATOM 954 C C . ASP A 1 119 ? 3.469 12.136 -15.482 1.00 74.62 119 ASP A C 1
ATOM 956 O O . ASP A 1 119 ? 2.454 11.592 -15.036 1.00 74.62 119 ASP A O 1
ATOM 960 N N . ILE A 1 120 ? 4.399 12.644 -14.667 1.00 72.06 120 ILE A N 1
ATOM 961 C CA . ILE A 1 120 ? 4.260 12.650 -13.207 1.00 72.06 120 ILE A CA 1
ATOM 962 C C . ILE A 1 120 ? 3.091 13.536 -12.741 1.00 72.06 120 ILE A C 1
ATOM 964 O O . ILE A 1 120 ? 2.388 13.185 -11.791 1.00 72.06 120 ILE A O 1
ATOM 968 N N . GLY A 1 121 ? 2.827 14.654 -13.425 1.00 72.44 121 GLY A N 1
ATOM 969 C CA . GLY A 1 121 ? 1.663 15.512 -13.197 1.00 72.44 121 GLY A CA 1
ATOM 970 C C . GLY A 1 121 ? 0.347 14.776 -13.454 1.00 72.44 121 GLY A C 1
ATOM 971 O O . GLY A 1 121 ? -0.560 14.823 -12.618 1.00 72.44 121 GLY A O 1
ATOM 972 N N . LYS A 1 122 ? 0.267 14.006 -14.546 1.00 75.56 122 LYS A N 1
ATOM 973 C CA . LYS A 1 122 ? -0.894 13.155 -14.871 1.00 75.56 122 LYS A CA 1
ATOM 974 C C . LYS A 1 122 ? -1.098 12.048 -13.838 1.00 75.56 122 LYS A C 1
ATOM 976 O O . LYS A 1 122 ? -2.221 11.853 -13.376 1.00 75.56 122 LYS A O 1
ATOM 981 N N . PHE A 1 123 ? -0.028 11.362 -13.430 1.00 75.50 123 PHE A N 1
ATOM 982 C CA . PHE A 1 123 ? -0.081 10.349 -12.370 1.00 75.50 123 PHE A CA 1
ATOM 983 C C . PHE A 1 123 ? -0.651 10.921 -11.069 1.00 75.50 123 PHE A C 1
ATOM 985 O O . PHE A 1 123 ? -1.585 10.371 -10.481 1.00 75.50 123 PHE A O 1
ATOM 992 N N . ARG A 1 124 ? -0.141 12.084 -10.650 1.00 73.69 124 ARG A N 1
ATOM 993 C CA . ARG A 1 124 ? -0.611 12.784 -9.450 1.00 73.69 124 ARG A CA 1
ATOM 994 C C . ARG A 1 124 ? -2.058 13.245 -9.580 1.00 73.69 124 ARG A C 1
ATOM 996 O O . ARG A 1 124 ? -2.804 13.130 -8.612 1.00 73.69 124 ARG A O 1
ATOM 1003 N N . ALA A 1 125 ? -2.471 13.723 -10.754 1.00 77.25 125 ALA A N 1
ATOM 1004 C CA . ALA A 1 125 ? -3.852 14.123 -11.007 1.00 77.25 125 ALA A CA 1
ATOM 1005 C C . ALA A 1 125 ? -4.825 12.944 -10.849 1.00 77.25 125 ALA A C 1
ATOM 1007 O O . ALA A 1 125 ? -5.854 13.103 -10.195 1.00 77.25 125 ALA A O 1
ATOM 1008 N N . ILE A 1 126 ? -4.466 11.759 -11.362 1.00 77.88 126 ILE A N 1
ATOM 1009 C CA . ILE A 1 126 ? -5.249 10.528 -11.175 1.00 77.88 126 ILE A CA 1
ATOM 1010 C C . ILE A 1 126 ? -5.363 10.197 -9.684 1.00 77.88 126 ILE A C 1
ATOM 1012 O O . ILE A 1 126 ? -6.471 10.040 -9.179 1.00 77.88 126 ILE A O 1
ATOM 1016 N N . ILE A 1 127 ? -4.244 10.166 -8.950 1.00 76.31 127 ILE A N 1
ATOM 1017 C CA . ILE A 1 127 ? -4.255 9.885 -7.503 1.00 76.31 127 ILE A CA 1
ATOM 1018 C C . ILE A 1 127 ? -5.119 10.901 -6.748 1.00 76.31 127 ILE A C 1
ATOM 1020 O O . ILE A 1 127 ? -5.888 10.522 -5.863 1.00 76.31 127 ILE A O 1
ATOM 1024 N N . LYS A 1 128 ? -4.999 12.192 -7.076 1.00 76.31 128 LYS A N 1
ATOM 1025 C CA . LYS A 1 128 ? -5.757 13.267 -6.429 1.00 76.31 128 LYS A CA 1
ATOM 1026 C C . LYS A 1 128 ? -7.254 13.117 -6.667 1.00 76.31 128 LYS A C 1
ATOM 1028 O O . LYS A 1 128 ? -8.019 13.168 -5.710 1.00 76.31 128 LYS A O 1
ATOM 1033 N N . GLN A 1 129 ? -7.657 12.899 -7.916 1.00 80.12 129 GLN A N 1
ATOM 1034 C CA . GLN A 1 129 ? -9.058 12.696 -8.262 1.00 80.12 129 GLN A CA 1
ATOM 1035 C C . GLN A 1 129 ? -9.632 11.484 -7.523 1.00 80.12 129 GLN A C 1
ATOM 1037 O O . GLN A 1 129 ? -10.657 11.615 -6.857 1.00 80.12 129 GLN A O 1
ATOM 1042 N N . THR A 1 130 ? -8.931 10.349 -7.548 1.00 78.00 130 THR A N 1
ATOM 1043 C CA . THR A 1 130 ? -9.356 9.138 -6.840 1.00 78.00 130 THR A CA 1
ATOM 1044 C C . THR A 1 130 ? -9.508 9.387 -5.339 1.00 78.00 130 THR A C 1
ATOM 1046 O O . THR A 1 130 ? -10.509 8.982 -4.755 1.00 78.00 130 THR A O 1
ATOM 1049 N N . LYS A 1 131 ? -8.579 10.113 -4.704 1.00 77.19 131 LYS A N 1
ATOM 1050 C CA . LYS A 1 131 ? -8.688 10.483 -3.282 1.00 77.19 131 LYS A CA 1
ATOM 1051 C C . LYS A 1 131 ? -9.917 11.343 -3.001 1.00 77.19 131 LYS A C 1
ATOM 1053 O O . LYS A 1 131 ? -10.589 11.122 -1.995 1.00 77.19 131 LYS A O 1
ATOM 1058 N N . THR A 1 132 ? -10.199 12.329 -3.851 1.00 79.31 132 THR A N 1
ATOM 1059 C CA . THR A 1 132 ? -11.375 13.197 -3.712 1.00 79.31 132 THR A CA 1
ATOM 1060 C C . THR A 1 132 ? -12.666 12.393 -3.831 1.00 79.31 132 THR A C 1
ATOM 1062 O O . THR A 1 132 ? -13.506 12.466 -2.937 1.00 79.31 132 THR A O 1
ATOM 1065 N N . GLU A 1 133 ? -12.801 11.596 -4.891 1.00 80.69 133 GLU A N 1
ATOM 1066 C CA . GLU A 1 133 ? -13.985 10.767 -5.138 1.00 80.69 133 GLU A CA 1
ATOM 1067 C C . GLU A 1 133 ? -14.202 9.759 -4.014 1.00 80.69 133 GLU A C 1
ATOM 1069 O O . GLU A 1 133 ? -15.309 9.613 -3.499 1.00 80.69 133 GLU A O 1
ATOM 1074 N N . SER A 1 134 ? -13.125 9.120 -3.569 1.00 77.94 134 SER A N 1
ATOM 1075 C CA . SER A 1 134 ? -13.218 8.119 -2.523 1.00 77.94 134 SER A CA 1
ATOM 1076 C C . SER A 1 134 ? -13.538 8.794 -1.168 1.00 77.94 134 SER A C 1
ATOM 1078 O O . SER A 1 134 ? -14.313 8.266 -0.376 1.00 77.94 134 SER A O 1
ATOM 1080 N N . THR A 1 135 ? -13.010 9.987 -0.872 1.00 76.06 135 THR A N 1
ATOM 1081 C CA . THR A 1 135 ? -13.349 10.690 0.385 1.00 76.06 135 THR A CA 1
ATOM 1082 C C . THR A 1 135 ? -14.835 11.064 0.438 1.00 76.06 135 THR A C 1
ATOM 1084 O O . THR A 1 135 ? -15.432 11.064 1.512 1.00 76.06 135 THR A O 1
ATOM 1087 N N . ALA A 1 136 ? -15.453 11.330 -0.716 1.00 81.69 136 ALA A N 1
ATOM 1088 C CA . ALA A 1 136 ? -16.865 11.690 -0.805 1.00 81.69 136 ALA A CA 1
ATOM 1089 C C . ALA A 1 136 ? -17.830 10.545 -0.438 1.00 81.69 136 ALA A C 1
ATOM 1091 O O . ALA A 1 136 ? -18.986 10.818 -0.122 1.00 81.69 136 ALA A O 1
ATOM 1092 N N . ILE A 1 137 ? -17.377 9.284 -0.461 1.00 83.44 137 ILE A N 1
ATOM 1093 C CA . ILE A 1 137 ? -18.202 8.114 -0.105 1.00 83.44 137 ILE A CA 1
ATOM 1094 C C . ILE A 1 137 ? -18.050 7.679 1.358 1.00 83.44 137 ILE A C 1
ATOM 1096 O O . ILE A 1 137 ? -18.723 6.744 1.789 1.00 83.44 137 ILE A O 1
ATOM 1100 N N . ILE A 1 138 ? -17.178 8.331 2.133 1.00 79.50 138 ILE A N 1
ATOM 1101 C CA . ILE A 1 138 ? -16.957 7.981 3.538 1.00 79.50 138 ILE A CA 1
ATOM 1102 C C . ILE A 1 138 ? -18.219 8.321 4.353 1.00 79.50 138 ILE A C 1
ATOM 1104 O O . ILE A 1 138 ? -18.700 9.457 4.285 1.00 79.50 138 ILE A O 1
ATOM 1108 N N . PRO A 1 139 ? -18.764 7.375 5.145 1.00 80.31 139 PRO A N 1
ATOM 1109 C CA . PRO A 1 139 ? -19.944 7.627 5.964 1.00 80.31 139 PRO A CA 1
ATOM 1110 C C . PRO A 1 139 ? -19.753 8.789 6.946 1.00 80.31 139 PRO A C 1
ATOM 1112 O O . PRO A 1 139 ? -18.704 8.936 7.579 1.00 80.31 139 PRO A O 1
ATOM 1115 N N . LYS A 1 140 ? -20.810 9.591 7.130 1.00 78.88 140 LYS A N 1
ATOM 1116 C CA . LYS A 1 140 ? -20.839 10.640 8.159 1.00 78.88 140 LYS A CA 1
ATOM 1117 C C . LYS A 1 140 ? -20.618 10.008 9.540 1.00 78.88 140 LYS A C 1
ATOM 1119 O O . LYS A 1 140 ? -21.278 9.031 9.874 1.00 78.88 140 LYS A O 1
ATOM 1124 N N . GLY A 1 141 ? -19.711 10.580 10.334 1.00 79.12 141 GLY A N 1
ATOM 1125 C CA . GLY A 1 141 ? -19.349 10.073 11.666 1.00 79.12 141 GLY A CA 1
ATOM 1126 C C . GLY A 1 141 ? -18.101 9.182 11.701 1.00 79.12 141 GLY A C 1
ATOM 1127 O O . GLY A 1 141 ? -17.591 8.914 12.786 1.00 79.12 141 GLY A O 1
ATOM 1128 N N . CYS A 1 142 ? -17.561 8.782 10.545 1.00 77.75 142 CYS A N 1
ATOM 1129 C CA . CYS A 1 142 ? -16.239 8.164 10.471 1.00 77.75 142 CYS A CA 1
ATOM 1130 C C . CYS A 1 142 ? -15.153 9.249 10.576 1.00 77.75 142 CYS A C 1
ATOM 1132 O O . CYS A 1 142 ? -15.030 10.096 9.692 1.00 77.75 142 CYS A O 1
ATOM 1134 N N . HIS A 1 143 ? -14.365 9.223 11.648 1.00 77.94 143 HIS A N 1
ATOM 1135 C CA . HIS A 1 143 ? -13.318 10.208 11.949 1.00 77.94 143 HIS A CA 1
ATOM 1136 C C . HIS A 1 143 ? -11.910 9.595 12.000 1.00 77.94 143 HIS A C 1
ATOM 1138 O O . HIS A 1 143 ? -10.913 10.303 11.842 1.00 77.94 143 HIS A O 1
ATOM 1144 N N . THR A 1 144 ? -11.801 8.276 12.157 1.00 80.62 144 THR A N 1
ATOM 1145 C CA . THR A 1 144 ? -10.511 7.578 12.175 1.00 80.62 144 THR A CA 1
ATOM 1146 C C . THR A 1 144 ? -10.509 6.461 11.141 1.00 80.62 144 THR A C 1
ATOM 1148 O O . THR A 1 144 ? -11.255 5.489 11.262 1.00 80.62 144 THR A O 1
ATOM 1151 N N . LEU A 1 145 ? -9.647 6.575 10.128 1.00 81.50 145 LEU A N 1
ATOM 1152 C CA . LEU A 1 145 ? -9.550 5.578 9.065 1.00 81.50 145 LEU A CA 1
ATOM 1153 C C . LEU A 1 145 ? -8.116 5.310 8.622 1.00 81.50 145 LEU A C 1
ATOM 1155 O O . LEU A 1 145 ? -7.249 6.184 8.670 1.00 81.50 145 LEU A O 1
ATOM 1159 N N . ILE A 1 146 ? -7.874 4.100 8.125 1.00 79.38 146 ILE A N 1
ATOM 1160 C CA . ILE A 1 146 ? -6.590 3.710 7.538 1.00 79.38 146 ILE A CA 1
ATOM 1161 C C . ILE A 1 146 ? -6.698 3.651 6.030 1.00 79.38 146 ILE A C 1
ATOM 1163 O O . ILE A 1 146 ? -7.429 2.818 5.502 1.00 79.38 146 ILE A O 1
ATOM 1167 N N . ARG A 1 147 ? -5.877 4.437 5.333 1.00 80.94 147 ARG A N 1
ATOM 1168 C CA . ARG A 1 147 ? -5.635 4.273 3.900 1.00 80.94 147 ARG A CA 1
ATOM 1169 C C . ARG A 1 147 ? -4.445 3.355 3.658 1.00 80.94 147 ARG A C 1
ATOM 1171 O O . ARG A 1 147 ? -3.332 3.650 4.087 1.00 80.94 147 ARG A O 1
ATOM 1178 N N . HIS A 1 148 ? -4.640 2.277 2.913 1.00 81.75 148 HIS A N 1
ATOM 1179 C CA . HIS A 1 148 ? -3.521 1.500 2.388 1.00 81.75 148 HIS A CA 1
ATOM 1180 C C . HIS A 1 148 ? -2.981 2.211 1.145 1.00 81.75 148 HIS A C 1
ATOM 1182 O O . HIS A 1 148 ? -3.591 2.152 0.080 1.00 81.75 148 HIS A O 1
ATOM 1188 N N . GLU A 1 149 ? -1.864 2.925 1.302 1.00 78.25 149 GLU A N 1
ATOM 1189 C CA . GLU A 1 149 ? -1.252 3.715 0.224 1.00 78.25 149 GLU A CA 1
ATOM 1190 C C . GLU A 1 149 ? -0.587 2.819 -0.821 1.00 78.25 149 GLU A C 1
ATOM 1192 O O . GLU A 1 149 ? -0.700 3.080 -2.016 1.00 78.25 149 GLU A O 1
ATOM 1197 N N . LEU A 1 150 ? 0.127 1.782 -0.372 1.00 81.31 150 LEU A N 1
ATOM 1198 C CA . LEU A 1 150 ? 0.947 0.935 -1.232 1.00 81.31 150 LEU A 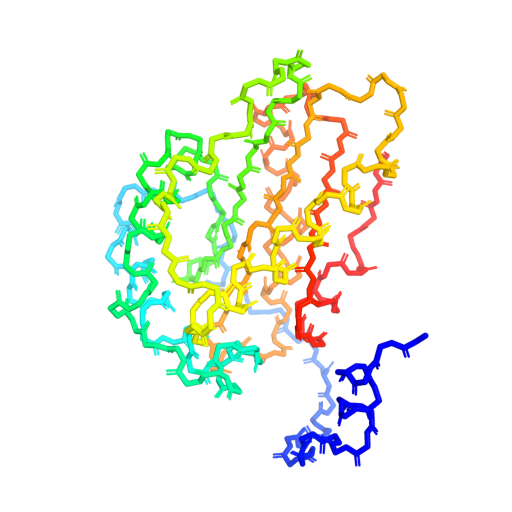CA 1
ATOM 1199 C C . LEU A 1 150 ? 0.951 -0.501 -0.723 1.00 81.31 150 LEU A C 1
ATOM 1201 O O . LEU A 1 150 ? 1.266 -0.763 0.437 1.00 81.31 150 LEU A O 1
ATOM 1205 N N . ILE A 1 151 ? 0.682 -1.435 -1.630 1.00 82.25 151 ILE A N 1
ATOM 1206 C CA . ILE A 1 151 ? 0.801 -2.874 -1.400 1.00 82.25 151 ILE A CA 1
ATOM 1207 C C . ILE A 1 15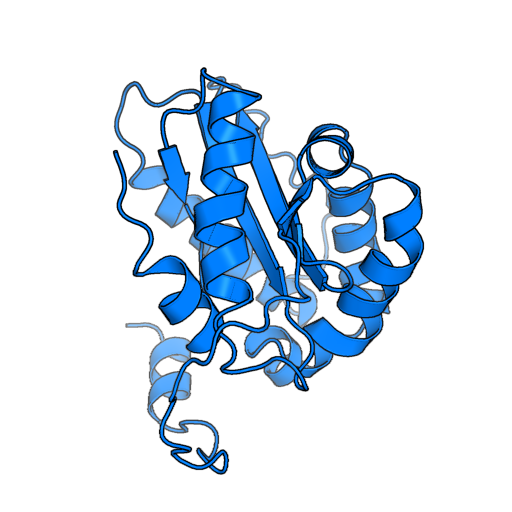1 ? 1.839 -3.396 -2.377 1.00 82.25 151 ILE A C 1
ATOM 1209 O O . ILE A 1 151 ? 1.611 -3.353 -3.584 1.00 82.25 151 ILE A O 1
ATOM 1213 N N . SER A 1 152 ? 2.970 -3.886 -1.872 1.00 83.06 152 SER A N 1
ATOM 1214 C CA . SER A 1 152 ? 4.021 -4.426 -2.727 1.00 83.06 152 SER A CA 1
ATOM 1215 C C . SER A 1 152 ? 4.511 -5.771 -2.211 1.00 83.06 152 SER A C 1
ATOM 1217 O O . SER A 1 152 ? 4.784 -5.966 -1.029 1.00 83.06 152 SER A O 1
ATOM 1219 N N . VAL A 1 153 ? 4.601 -6.733 -3.119 1.00 78.94 153 VAL A N 1
ATOM 1220 C CA . VAL A 1 153 ? 5.178 -8.050 -2.864 1.00 78.94 153 VAL A CA 1
ATOM 1221 C C . VAL A 1 153 ? 6.114 -8.334 -4.030 1.00 78.94 153 VAL A C 1
ATOM 1223 O O . VAL A 1 153 ? 5.668 -8.229 -5.174 1.00 78.94 153 VAL A O 1
ATOM 1226 N N . PRO A 1 154 ? 7.381 -8.704 -3.783 1.00 75.38 154 PRO A N 1
ATOM 1227 C CA . PRO A 1 154 ? 8.285 -9.104 -4.848 1.00 75.38 154 PRO A CA 1
ATOM 1228 C C . PRO A 1 154 ? 7.693 -10.207 -5.720 1.00 75.38 154 PRO A C 1
ATOM 1230 O O . PRO A 1 154 ? 7.006 -11.113 -5.238 1.00 75.38 154 PRO A O 1
ATOM 1233 N N . ILE A 1 155 ? 7.987 -10.145 -7.016 1.00 72.44 155 ILE A N 1
ATOM 1234 C CA . ILE A 1 155 ? 7.360 -10.997 -8.033 1.00 72.44 155 ILE A CA 1
ATOM 1235 C C . ILE A 1 155 ? 7.543 -12.499 -7.762 1.00 72.44 155 ILE A C 1
ATOM 1237 O O . ILE A 1 155 ? 6.645 -13.297 -8.023 1.00 72.44 155 ILE A O 1
ATOM 1241 N N . ASN A 1 156 ? 8.668 -12.887 -7.154 1.00 73.12 156 ASN A N 1
ATOM 1242 C CA . ASN A 1 156 ? 8.977 -14.264 -6.762 1.00 73.12 156 ASN A CA 1
ATOM 1243 C C . ASN A 1 156 ? 8.102 -14.806 -5.614 1.00 73.12 156 ASN A C 1
ATOM 1245 O O . ASN A 1 156 ? 8.120 -16.008 -5.362 1.00 73.12 156 ASN A O 1
ATOM 1249 N N . TYR A 1 157 ? 7.304 -13.956 -4.963 1.00 73.06 157 TYR A N 1
ATOM 1250 C CA . TYR A 1 157 ? 6.317 -14.334 -3.942 1.00 73.06 157 TYR A CA 1
ATOM 1251 C C . TYR A 1 157 ? 4.870 -14.072 -4.382 1.00 73.06 157 TYR A C 1
ATOM 1253 O O . TYR A 1 157 ? 3.932 -14.240 -3.591 1.00 73.06 157 TYR A O 1
ATOM 1261 N N . GLY A 1 158 ? 4.669 -13.703 -5.651 1.00 71.62 158 GLY A N 1
ATOM 1262 C CA . GLY A 1 158 ? 3.352 -13.600 -6.265 1.00 71.62 158 GLY A CA 1
ATOM 1263 C C . GLY A 1 158 ? 2.583 -14.924 -6.189 1.00 71.62 158 GLY A C 1
ATOM 1264 O O . GLY A 1 158 ? 3.148 -16.006 -6.326 1.00 71.62 158 GLY A O 1
ATOM 1265 N N . GLY A 1 159 ? 1.273 -14.851 -5.936 1.00 71.00 159 GLY A N 1
ATOM 1266 C CA . GLY A 1 159 ? 0.398 -16.032 -5.871 1.00 71.00 159 GLY A CA 1
ATOM 1267 C C . GLY A 1 159 ? 0.465 -16.848 -4.570 1.00 71.00 159 GLY A C 1
ATOM 1268 O O . GLY A 1 159 ? -0.366 -17.729 -4.369 1.00 71.00 159 GLY A O 1
ATOM 1269 N N . CYS A 1 160 ? 1.369 -16.522 -3.640 1.00 72.31 160 CYS A N 1
ATOM 1270 C CA . CYS A 1 160 ? 1.508 -17.219 -2.351 1.00 72.31 160 CYS A CA 1
ATOM 1271 C C . CYS A 1 160 ? 0.601 -16.664 -1.232 1.00 72.31 160 CYS A C 1
ATOM 1273 O O . CYS A 1 160 ? 0.774 -17.006 -0.062 1.00 72.31 160 CYS A O 1
ATOM 1275 N N . GLY A 1 161 ? -0.333 -15.763 -1.560 1.00 80.69 161 GLY A N 1
ATOM 1276 C CA . GLY A 1 161 ? -1.260 -15.150 -0.598 1.00 80.69 161 GLY A CA 1
ATOM 1277 C C . GLY A 1 161 ? -0.632 -14.124 0.356 1.00 80.69 161 GLY A C 1
ATOM 1278 O O . GLY A 1 161 ? -1.311 -13.645 1.256 1.00 80.69 161 GLY A O 1
ATOM 1279 N N . VAL A 1 162 ? 0.641 -13.753 0.173 1.00 83.38 162 VAL A N 1
ATOM 1280 C CA . VAL A 1 162 ? 1.364 -12.834 1.077 1.00 83.38 162 VAL A CA 1
ATOM 1281 C C . VAL A 1 162 ? 0.690 -11.465 1.161 1.00 83.38 162 VAL A C 1
ATOM 1283 O O . VAL A 1 162 ? 0.457 -10.981 2.262 1.00 83.38 162 VAL A O 1
ATOM 1286 N N . GLY A 1 163 ? 0.315 -10.874 0.020 1.00 83.25 163 GLY A N 1
ATOM 1287 C CA . GLY A 1 163 ? -0.395 -9.591 -0.010 1.00 83.25 163 GLY A CA 1
ATOM 1288 C C . GLY A 1 163 ? -1.702 -9.630 0.782 1.00 83.25 163 GLY A C 1
ATOM 1289 O O . GLY A 1 163 ? -1.927 -8.777 1.632 1.00 83.25 163 GLY A O 1
ATOM 1290 N N . GLN A 1 164 ? -2.509 -10.677 0.586 1.00 85.38 164 GLN A N 1
ATOM 1291 C CA . GLN A 1 164 ? -3.759 -10.872 1.327 1.00 85.38 164 GLN A CA 1
ATOM 1292 C C . GLN A 1 164 ? -3.510 -11.021 2.834 1.00 85.38 164 GLN A C 1
ATOM 1294 O O . GLN A 1 164 ? -4.228 -10.432 3.638 1.00 85.38 164 GLN A O 1
ATOM 1299 N N . ARG A 1 165 ? -2.482 -11.781 3.231 1.00 86.69 165 ARG A N 1
ATOM 1300 C CA . ARG A 1 165 ? -2.101 -11.936 4.642 1.00 86.69 165 ARG A CA 1
ATOM 1301 C C . ARG A 1 165 ? -1.639 -10.618 5.258 1.00 86.69 165 ARG A C 1
ATOM 1303 O O . ARG A 1 165 ? -2.009 -10.329 6.385 1.00 86.69 165 ARG A O 1
ATOM 1310 N N . MET A 1 166 ? -0.885 -9.796 4.527 1.00 86.44 166 MET A N 1
ATOM 1311 C CA . MET A 1 166 ? -0.534 -8.454 5.002 1.00 86.44 166 MET A CA 1
ATOM 1312 C C . MET A 1 166 ? -1.779 -7.584 5.199 1.00 86.44 166 MET A C 1
ATOM 1314 O O . MET A 1 166 ? -1.865 -6.888 6.203 1.00 86.44 166 MET A O 1
ATOM 1318 N N . CYS A 1 167 ? -2.753 -7.643 4.287 1.00 85.62 167 CYS A N 1
ATOM 1319 C CA . CYS A 1 167 ? -3.995 -6.878 4.414 1.00 85.62 167 CYS A CA 1
ATOM 1320 C C . CYS A 1 167 ? -4.893 -7.363 5.556 1.00 85.62 167 CYS A C 1
ATOM 1322 O O . CYS A 1 167 ? -5.542 -6.541 6.177 1.00 85.62 167 CYS A O 1
ATOM 1324 N N . THR A 1 168 ? -4.938 -8.666 5.830 1.00 87.06 168 THR A N 1
ATOM 1325 C CA . THR A 1 168 ? -5.803 -9.255 6.870 1.00 87.06 168 THR A CA 1
ATOM 1326 C C . THR A 1 168 ? -5.099 -9.297 8.227 1.00 87.06 168 THR A C 1
ATOM 1328 O O . THR A 1 168 ? -5.410 -8.500 9.103 1.00 87.06 168 THR A O 1
ATOM 1331 N N . GLU A 1 169 ? -4.070 -10.143 8.380 1.00 89.00 169 GLU A N 1
ATOM 1332 C CA . GLU A 1 169 ? -3.299 -10.289 9.629 1.00 89.00 169 GLU A CA 1
ATOM 1333 C C . GLU A 1 169 ? -2.684 -8.947 10.066 1.00 89.00 169 GLU A C 1
ATOM 1335 O O . GLU A 1 169 ? -2.624 -8.632 11.254 1.00 89.00 169 GLU A O 1
ATOM 1340 N N . GLY A 1 170 ? -2.222 -8.141 9.106 1.00 88.06 170 GLY A N 1
ATOM 1341 C CA . GLY A 1 170 ? -1.646 -6.829 9.383 1.00 88.06 170 GLY A CA 1
ATOM 1342 C C . GLY A 1 170 ? -2.661 -5.785 9.833 1.00 88.06 170 GLY A C 1
ATOM 1343 O O . GLY A 1 170 ? -2.376 -5.039 10.770 1.00 88.06 170 GLY A O 1
ATOM 1344 N N . LEU A 1 171 ? -3.841 -5.744 9.211 1.00 85.69 171 LEU A N 1
ATOM 1345 C CA . LEU A 1 171 ? -4.910 -4.841 9.633 1.00 85.69 171 LEU A CA 1
ATOM 1346 C C . LEU A 1 171 ? -5.407 -5.203 11.036 1.00 85.69 171 LEU A C 1
ATOM 1348 O O . LEU A 1 171 ? -5.545 -4.308 11.863 1.00 85.69 171 LEU A O 1
ATOM 1352 N N . ASP A 1 172 ? -5.556 -6.493 11.345 1.00 88.38 172 ASP A N 1
ATOM 1353 C CA . ASP A 1 172 ? -5.916 -6.954 12.690 1.00 88.38 172 ASP A CA 1
ATOM 1354 C C . ASP A 1 172 ? -4.910 -6.484 13.750 1.00 88.38 172 ASP A C 1
ATOM 1356 O O . ASP A 1 172 ? -5.291 -6.056 14.841 1.00 88.38 172 ASP A O 1
ATOM 1360 N N . MET A 1 173 ? -3.607 -6.559 13.450 1.00 89.69 173 MET A N 1
ATOM 1361 C CA . MET A 1 173 ? -2.565 -6.032 14.340 1.00 89.69 173 MET A CA 1
ATOM 1362 C C . MET A 1 173 ? -2.682 -4.518 14.511 1.00 89.69 173 MET A C 1
ATOM 1364 O O . MET A 1 173 ? -2.502 -4.008 15.617 1.00 89.69 173 MET A O 1
ATOM 1368 N N . LEU A 1 174 ? -2.989 -3.804 13.429 1.00 85.94 174 LEU A N 1
ATOM 1369 C CA . LEU A 1 174 ? -3.093 -2.356 13.448 1.00 85.94 174 LEU A CA 1
ATOM 1370 C C . LEU A 1 174 ? -4.324 -1.874 14.227 1.00 85.94 174 LEU A C 1
ATOM 1372 O O . LEU A 1 174 ? -4.185 -0.972 15.044 1.00 85.94 174 LEU A O 1
ATOM 1376 N N . ILE A 1 175 ? -5.481 -2.518 14.057 1.00 87.44 175 ILE A N 1
ATOM 1377 C CA . ILE A 1 175 ? -6.705 -2.243 14.829 1.00 87.44 175 ILE A CA 1
ATOM 1378 C C . ILE A 1 175 ? -6.475 -2.513 16.319 1.00 87.44 175 ILE A C 1
ATOM 1380 O O . ILE A 1 175 ? -6.857 -1.708 17.159 1.00 87.44 175 ILE A O 1
ATOM 1384 N N . LYS A 1 176 ? -5.779 -3.601 16.675 1.00 90.19 176 LYS A N 1
ATOM 1385 C CA . LYS A 1 176 ? -5.417 -3.871 18.080 1.00 90.19 176 LYS A CA 1
ATOM 1386 C C . LYS A 1 176 ? -4.501 -2.798 18.671 1.00 90.19 176 LYS A C 1
ATOM 1388 O O . LYS A 1 176 ? -4.569 -2.540 19.868 1.00 90.19 176 LYS A O 1
ATOM 1393 N N . LYS A 1 177 ? -3.622 -2.212 17.851 1.00 88.00 177 LYS A N 1
ATOM 1394 C CA . LYS A 1 177 ? -2.689 -1.157 18.268 1.00 88.00 177 LYS A CA 1
ATOM 1395 C C . LYS A 1 177 ? -3.350 0.225 18.325 1.00 88.00 177 LYS A C 1
ATOM 1397 O O . LYS A 1 177 ? -2.964 1.023 19.172 1.00 88.00 177 LYS A O 1
ATOM 1402 N N . VAL A 1 178 ? -4.311 0.497 17.444 1.00 85.81 178 VAL A N 1
ATOM 1403 C CA . VAL A 1 178 ? -5.048 1.767 17.342 1.00 85.81 178 VAL A CA 1
ATOM 1404 C C . VAL A 1 178 ? -6.556 1.459 17.320 1.00 85.81 178 VAL A C 1
ATOM 1406 O O . VAL A 1 178 ? -7.172 1.439 16.251 1.00 85.81 178 VAL A O 1
ATOM 1409 N N . PRO A 1 179 ? -7.169 1.164 18.481 1.00 86.25 179 PRO A N 1
ATOM 1410 C CA . PRO A 1 179 ? -8.562 0.712 18.558 1.00 86.25 179 PRO A CA 1
ATOM 1411 C C . PRO A 1 179 ? -9.591 1.726 18.048 1.00 86.25 179 PRO A C 1
ATOM 1413 O O . PRO A 1 179 ? -10.740 1.372 17.808 1.00 86.25 179 PRO A O 1
ATOM 1416 N N . GLU A 1 180 ? -9.199 2.988 17.877 1.00 85.56 180 GLU A N 1
ATOM 1417 C CA . GLU A 1 180 ? -10.052 4.060 17.373 1.00 85.56 180 GLU A CA 1
ATOM 1418 C C . GLU A 1 180 ? -10.343 3.943 15.875 1.00 85.56 180 GLU A C 1
ATOM 1420 O O . GLU A 1 180 ? -11.180 4.692 15.379 1.00 85.56 180 GLU A O 1
ATOM 1425 N N . ILE A 1 181 ? -9.646 3.071 15.138 1.00 83.69 181 ILE A N 1
ATOM 1426 C CA . ILE A 1 181 ? -9.882 2.844 13.709 1.00 83.69 181 ILE A CA 1
ATOM 1427 C C . ILE A 1 181 ? -11.305 2.331 13.492 1.00 83.69 181 ILE A C 1
ATOM 1429 O O . ILE A 1 181 ? -11.683 1.279 13.995 1.00 83.69 181 ILE A O 1
ATOM 1433 N N . GLN A 1 182 ? -12.061 3.038 12.656 1.00 82.81 182 GLN A N 1
ATOM 1434 C CA . GLN A 1 182 ? -13.436 2.674 12.306 1.00 82.81 182 GLN A CA 1
ATOM 1435 C C . GLN A 1 182 ? -13.535 2.056 10.913 1.00 82.81 182 GLN A C 1
ATOM 1437 O O . GLN A 1 182 ? -14.491 1.351 10.608 1.00 82.81 182 GLN A O 1
ATOM 1442 N N . PHE A 1 183 ? -12.579 2.369 10.036 1.00 80.50 183 PHE A N 1
ATOM 1443 C CA . PHE A 1 183 ? -12.646 1.978 8.637 1.00 80.50 183 PHE A CA 1
ATOM 1444 C C . PHE A 1 183 ? -11.255 1.846 8.018 1.00 80.50 183 PHE A C 1
ATOM 1446 O O . PHE A 1 183 ? -10.336 2.605 8.337 1.00 80.50 183 PHE A O 1
ATOM 1453 N N . SER A 1 184 ? -11.105 0.916 7.080 1.00 81.38 184 SER A N 1
ATOM 1454 C CA . SER A 1 184 ? -9.914 0.793 6.241 1.00 81.38 184 SER A CA 1
ATOM 1455 C C . SER A 1 184 ? -10.304 0.781 4.775 1.00 81.38 184 SER A C 1
ATOM 1457 O O . SER A 1 184 ? -11.323 0.201 4.407 1.00 81.38 184 SER A O 1
ATOM 1459 N N . TRP A 1 185 ? -9.475 1.371 3.927 1.00 81.00 185 TRP A N 1
ATOM 1460 C CA . TRP A 1 185 ? -9.748 1.460 2.498 1.00 81.00 185 TRP A CA 1
ATOM 1461 C C . TRP A 1 185 ? -8.469 1.509 1.676 1.00 81.00 185 TRP A C 1
ATOM 1463 O O . TRP A 1 185 ? -7.384 1.830 2.167 1.00 81.00 185 TRP A O 1
ATOM 1473 N N . THR A 1 186 ? -8.605 1.177 0.402 1.00 80.50 186 THR A N 1
ATOM 1474 C CA . THR A 1 186 ? -7.492 1.063 -0.531 1.00 80.50 186 THR A CA 1
ATOM 1475 C C . THR A 1 186 ? -7.987 1.276 -1.946 1.00 80.50 186 THR A C 1
ATOM 1477 O O . THR A 1 186 ? -9.086 0.852 -2.304 1.00 80.50 186 THR A O 1
ATOM 1480 N N . GLU A 1 187 ? -7.156 1.902 -2.764 1.00 81.81 187 GLU A N 1
ATOM 1481 C CA . GLU A 1 187 ? -7.387 2.019 -4.191 1.00 81.81 187 GLU A CA 1
ATOM 1482 C C . GLU A 1 187 ? -6.355 1.162 -4.918 1.00 81.81 187 GLU A C 1
ATOM 1484 O O . GLU A 1 187 ? -5.154 1.243 -4.669 1.00 81.81 187 GLU A O 1
ATOM 1489 N N . SER A 1 188 ? -6.837 0.290 -5.799 1.00 83.94 188 SER A N 1
ATOM 1490 C CA . SER A 1 188 ? -6.007 -0.706 -6.470 1.00 83.94 188 SER A CA 1
ATOM 1491 C C . SER A 1 188 ? -5.946 -0.445 -7.963 1.00 83.94 188 SER A C 1
ATOM 1493 O O . SER A 1 188 ? -6.963 -0.463 -8.648 1.00 83.94 188 SER A O 1
ATOM 1495 N N . THR A 1 189 ? -4.732 -0.255 -8.468 1.00 85.50 189 THR A N 1
ATOM 1496 C CA . THR A 1 189 ? -4.443 -0.098 -9.900 1.00 85.50 189 THR A CA 1
ATOM 1497 C C . THR A 1 189 ? -4.085 -1.424 -10.570 1.00 85.50 189 THR A C 1
ATOM 1499 O O . THR A 1 189 ? -4.089 -1.519 -11.796 1.00 85.50 189 THR A O 1
ATOM 1502 N N . SER A 1 190 ? -3.809 -2.467 -9.776 1.00 84.62 190 SER A N 1
ATOM 1503 C CA . SER A 1 190 ? -3.508 -3.818 -10.247 1.00 84.62 190 SER A CA 1
ATOM 1504 C C . SER A 1 190 ? -4.581 -4.820 -9.819 1.00 84.62 190 SER A C 1
ATOM 1506 O O . SER A 1 190 ? -5.133 -4.741 -8.718 1.00 84.62 190 SER A O 1
ATOM 1508 N N . GLU A 1 191 ? -4.830 -5.829 -10.656 1.00 83.00 191 GLU A N 1
ATOM 1509 C CA . GLU A 1 191 ? -5.726 -6.939 -10.310 1.00 83.00 191 GLU A CA 1
ATOM 1510 C C . GLU A 1 191 ? -5.221 -7.710 -9.075 1.00 83.00 191 GLU A C 1
ATOM 1512 O O . GLU A 1 191 ? -6.013 -8.199 -8.269 1.00 83.00 191 GLU A O 1
ATOM 1517 N N . TYR A 1 192 ? -3.900 -7.789 -8.885 1.00 81.25 192 TYR A N 1
ATOM 1518 C CA . TYR A 1 192 ? -3.289 -8.466 -7.742 1.00 81.25 192 TYR A CA 1
ATOM 1519 C C . TYR A 1 192 ? -3.590 -7.765 -6.415 1.00 81.25 192 TYR A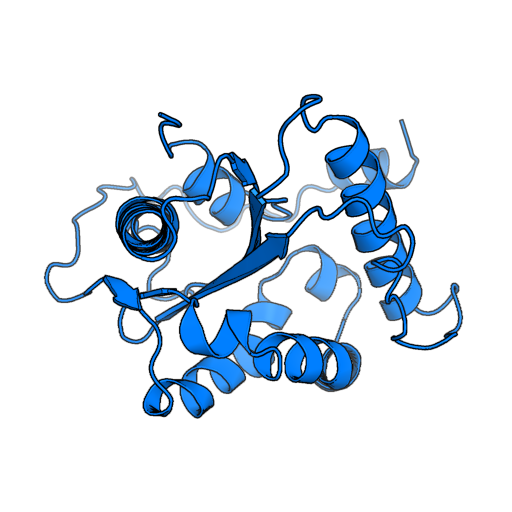 C 1
ATOM 1521 O O . TYR A 1 192 ? -4.003 -8.426 -5.460 1.00 81.25 192 TYR A O 1
ATOM 1529 N N . SER A 1 193 ? -3.424 -6.440 -6.350 1.00 80.62 193 SER A N 1
ATOM 1530 C CA . SER A 1 193 ? -3.733 -5.657 -5.147 1.00 80.62 193 SER A CA 1
ATOM 1531 C C . SER A 1 193 ? -5.240 -5.607 -4.879 1.00 80.62 193 SER A C 1
ATOM 1533 O O . SER A 1 193 ? -5.660 -5.720 -3.727 1.00 80.62 193 SER A O 1
ATOM 1535 N N . PHE A 1 194 ? -6.064 -5.566 -5.933 1.00 84.88 194 PHE A N 1
ATOM 1536 C CA . PHE A 1 194 ? -7.519 -5.667 -5.803 1.00 84.88 194 PHE A CA 1
ATOM 1537 C C . PHE A 1 194 ? -7.934 -7.020 -5.206 1.00 84.88 194 PHE A C 1
ATOM 1539 O O . PHE A 1 194 ? -8.666 -7.079 -4.222 1.00 84.88 194 PHE A O 1
ATOM 1546 N N . LYS A 1 195 ? -7.399 -8.133 -5.725 1.00 82.88 195 LYS A N 1
ATOM 1547 C CA . LYS A 1 195 ? -7.669 -9.471 -5.173 1.00 82.88 195 LYS A CA 1
ATOM 1548 C C . LYS A 1 195 ? -7.192 -9.613 -3.730 1.00 82.88 195 LYS A C 1
ATOM 1550 O O . LYS A 1 195 ? -7.908 -10.201 -2.923 1.00 82.88 195 LYS A O 1
ATOM 1555 N N . ALA A 1 196 ? -6.016 -9.073 -3.401 1.00 80.75 196 ALA A N 1
ATOM 1556 C CA . ALA A 1 196 ? -5.465 -9.118 -2.046 1.00 80.75 196 ALA A CA 1
ATOM 1557 C C . ALA A 1 196 ? -6.370 -8.433 -1.010 1.00 80.75 196 ALA A C 1
ATOM 1559 O O . ALA A 1 196 ? -6.411 -8.867 0.138 1.00 80.75 196 ALA A O 1
ATOM 1560 N N . THR A 1 197 ? -7.109 -7.404 -1.425 1.00 80.69 197 THR A N 1
ATOM 1561 C CA . THR A 1 197 ? -7.937 -6.566 -0.546 1.00 80.69 197 THR A CA 1
ATOM 1562 C C . THR A 1 197 ? -9.419 -6.955 -0.570 1.00 80.69 197 THR A C 1
ATOM 1564 O O . THR A 1 197 ? -10.096 -6.837 0.442 1.00 80.69 197 THR A O 1
ATOM 1567 N N . SER A 1 198 ? -9.917 -7.533 -1.669 1.00 76.81 198 SER A N 1
ATOM 1568 C CA . SER A 1 198 ? -11.327 -7.943 -1.843 1.00 76.81 198 SER A CA 1
ATOM 1569 C C . SER A 1 198 ? -11.844 -9.036 -0.893 1.00 76.81 198 SER A C 1
ATOM 1571 O O . SER A 1 198 ? -13.049 -9.242 -0.803 1.00 76.81 198 SER A O 1
ATOM 1573 N N . LYS A 1 199 ? -10.950 -9.765 -0.214 1.00 66.75 199 LYS A N 1
ATOM 1574 C CA . LYS A 1 199 ? -11.289 -10.855 0.722 1.00 66.75 199 LYS A CA 1
ATOM 1575 C C . LYS A 1 199 ? -11.053 -10.488 2.188 1.00 66.75 199 LYS A C 1
ATOM 1577 O O . LYS A 1 199 ? -10.996 -11.376 3.034 1.00 66.75 199 LYS A O 1
ATOM 1582 N N . VAL A 1 200 ? -10.823 -9.210 2.470 1.00 59.50 200 VAL A N 1
ATOM 1583 C CA . VAL A 1 200 ? -10.746 -8.708 3.840 1.00 59.50 200 VAL A CA 1
ATOM 1584 C C . VAL A 1 200 ? -12.188 -8.539 4.314 1.00 59.50 200 VAL A C 1
ATOM 1586 O O . VAL A 1 200 ? -12.897 -7.667 3.816 1.00 59.50 200 VAL A O 1
ATOM 158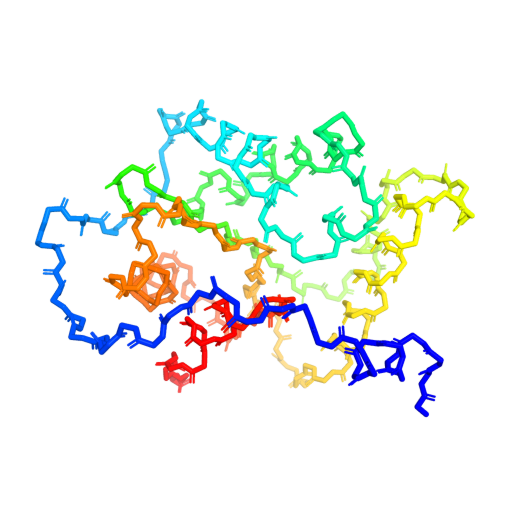9 N N . GLU A 1 201 ? -12.648 -9.419 5.202 1.00 47.53 201 GLU A N 1
ATOM 1590 C CA . GLU A 1 201 ? -13.943 -9.243 5.862 1.00 47.53 201 GLU A CA 1
ATOM 1591 C C . GLU A 1 201 ? -13.849 -8.026 6.789 1.00 47.53 201 GLU A C 1
ATOM 1593 O O . GLU A 1 201 ? -12.907 -7.900 7.572 1.00 47.53 201 GLU A O 1
ATOM 1598 N N . ILE A 1 202 ? -14.785 -7.092 6.631 1.00 45.69 202 ILE A N 1
ATOM 1599 C CA . ILE A 1 202 ? -14.877 -5.878 7.444 1.00 45.69 202 ILE A CA 1
ATOM 1600 C C . ILE A 1 202 ? -15.800 -6.209 8.622 1.00 45.69 202 ILE A C 1
ATOM 1602 O O . ILE A 1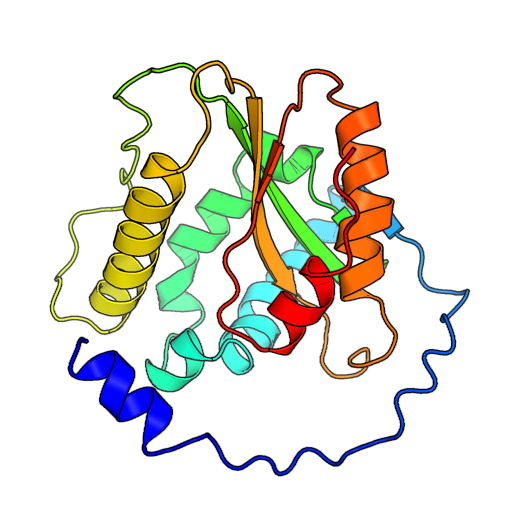 202 ? -16.901 -6.715 8.393 1.00 45.69 202 ILE A O 1
ATOM 1606 N N . PHE A 1 203 ? -15.325 -5.968 9.847 1.00 40.03 203 PHE A N 1
ATOM 1607 C CA . PHE A 1 203 ? -16.090 -6.131 11.089 1.00 40.03 203 PHE A CA 1
ATOM 1608 C C . PHE A 1 203 ? -17.142 -5.033 11.263 1.00 40.03 203 PHE A C 1
ATOM 1610 O O . PHE A 1 203 ? -16.830 -3.864 10.937 1.00 40.03 203 PHE A O 1
#

Foldseek 3Di:
DDPVVVVCVVCPPPPPPDPDPLPQDADPPWDKDFDAPVLVVVVLCQVQPPCLCPQVLSVVLVPHSVLCVVVVCVQCVDPCQNGQWMARVNGTWTKDKDQPPVPVPVPPVVVDDDDCPRSSNVVVVVVVVCVVVVVVPDDPPQGIEMEREDQTDGPVCPSNLSSLCCQAVSVVVRCVVVVSHDYYDYDDSDPRNVVSNVPHDDD

Secondary structure (DSSP, 8-state):
--HHHHHHHHS-----S----------TT--EEE--GGGHHHHHHIIIIIIHHH-HHHHHTT--HHHHHHHHHHHHHSHHHHHH-EEETTEEEEEEEEE----TT-----S----TTSHHHHHHHHHHHHHHHHHHTSPTT--EEEEEEEEE--GGGTTSSHHHHHHHHHHHHHHHH-TT--EEEE--SSHHHHHHHHT----

pLDDT: mean 70.83, std 17.82, range [31.36, 90.19]